Protein AF-A0A9P9PE47-F1 (afdb_monomer)

Solvent-accessible surface area (backbone atoms only — not comparable to full-atom values): 14514 Å² total; per-residue (Å²): 136,85,79,80,91,77,82,74,81,81,76,77,85,69,78,77,54,68,68,59,49,53,52,50,51,53,51,50,51,52,60,50,47,60,50,47,54,52,45,49,50,51,42,54,50,50,32,57,75,34,54,76,56,37,56,51,39,49,57,48,48,48,69,70,58,51,95,59,62,87,87,59,80,82,48,73,68,49,50,51,49,44,52,72,35,68,52,28,22,46,54,53,40,35,39,35,75,55,34,78,62,38,65,48,80,45,67,32,89,47,73,39,80,46,68,47,101,83,71,48,76,45,75,43,56,52,75,38,80,45,77,41,57,44,36,61,62,48,58,30,57,93,81,43,67,72,65,94,65,95,55,78,59,76,78,44,98,80,53,64,68,72,84,53,75,54,45,59,57,57,74,75,35,87,62,42,65,80,76,53,52,74,45,55,68,69,100,78,33,49,84,58,60,69,48,64,60,53,55,53,55,52,46,54,50,48,59,59,49,77,46,68,88,61,65,69,68,59,46,47,54,46,52,37,49,51,51,55,48,50,53,51,49,53,53,51,54,56,60,73,75,110

Structure (mmCIF, N/CA/C/O backbone):
data_AF-A0A9P9PE47-F1
#
_entry.id   AF-A0A9P9PE47-F1
#
loop_
_atom_site.group_PDB
_atom_site.id
_atom_site.type_symbol
_atom_site.label_atom_id
_atom_site.label_alt_id
_atom_site.label_comp_id
_atom_site.label_asym_id
_atom_site.label_entity_id
_atom_site.label_seq_id
_atom_site.pdbx_PDB_ins_code
_atom_site.Cartn_x
_atom_site.Cartn_y
_atom_site.Cartn_z
_atom_site.occupancy
_atom_site.B_iso_or_equiv
_atom_site.auth_seq_id
_atom_site.auth_comp_id
_atom_site.auth_asym_id
_atom_site.auth_atom_id
_atom_site.pdbx_PDB_model_num
ATOM 1 N N . MET A 1 1 ? -16.392 42.724 12.525 1.00 32.88 1 MET A N 1
ATOM 2 C CA . MET A 1 1 ? -15.418 42.817 13.632 1.00 32.88 1 MET A CA 1
ATOM 3 C C . MET A 1 1 ? -14.716 41.478 13.737 1.00 32.88 1 MET A C 1
ATOM 5 O O . MET A 1 1 ? -15.329 40.508 14.153 1.00 32.88 1 MET A O 1
ATOM 9 N N . ILE A 1 2 ? -13.488 41.417 13.229 1.00 26.47 2 ILE A N 1
ATOM 10 C CA . ILE A 1 2 ? -12.638 40.225 13.226 1.00 26.47 2 ILE A CA 1
ATOM 11 C C . ILE A 1 2 ? -12.090 40.086 14.649 1.00 26.47 2 ILE A C 1
ATOM 13 O O . ILE A 1 2 ? -11.418 40.993 15.138 1.00 26.47 2 ILE A O 1
ATOM 17 N N . ALA A 1 3 ? -12.451 39.005 15.338 1.00 30.05 3 ALA A N 1
ATOM 18 C CA . ALA A 1 3 ? -11.931 38.712 16.664 1.00 30.05 3 ALA A CA 1
ATOM 19 C C . ALA A 1 3 ? -10.459 38.287 16.547 1.00 30.05 3 ALA A C 1
ATOM 21 O O . ALA A 1 3 ? -10.112 37.400 15.771 1.00 30.05 3 ALA A O 1
ATOM 22 N N . SER A 1 4 ? -9.617 38.987 17.301 1.00 28.53 4 SER A N 1
ATOM 23 C CA . SER A 1 4 ? -8.165 38.841 17.403 1.00 28.53 4 SER A CA 1
ATOM 24 C C . SER A 1 4 ? -7.717 37.388 17.619 1.00 28.53 4 SER A C 1
ATOM 26 O O . SER A 1 4 ? -8.122 36.734 18.580 1.00 28.53 4 SER A O 1
ATOM 28 N N . ALA A 1 5 ? -6.842 36.907 16.737 1.00 40.78 5 ALA A N 1
ATOM 29 C CA . ALA A 1 5 ? -6.236 35.579 16.750 1.00 40.78 5 ALA A CA 1
ATOM 30 C C . ALA A 1 5 ? -4.954 35.531 17.609 1.00 40.78 5 ALA A C 1
ATOM 32 O O . ALA A 1 5 ? -3.898 35.161 17.110 1.00 40.78 5 ALA A O 1
ATOM 33 N N . ASN A 1 6 ? -5.027 35.904 18.894 1.00 37.34 6 ASN A N 1
ATOM 34 C CA . ASN A 1 6 ? -3.835 35.994 19.760 1.00 37.34 6 ASN A CA 1
ATOM 35 C C . ASN A 1 6 ? -3.792 35.035 20.964 1.00 37.34 6 ASN A C 1
ATOM 37 O O . ASN A 1 6 ? -2.904 35.169 21.797 1.00 37.34 6 ASN A O 1
ATOM 41 N N . ASN A 1 7 ? -4.665 34.025 21.041 1.00 40.53 7 ASN A N 1
ATOM 42 C CA . ASN A 1 7 ? -4.626 33.024 22.122 1.00 40.53 7 ASN A CA 1
ATOM 43 C C . ASN A 1 7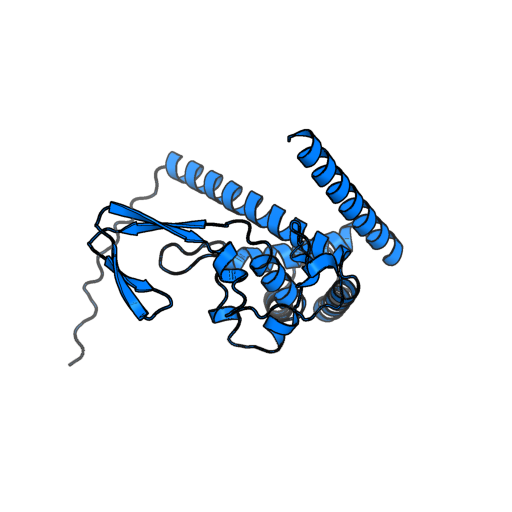 ? -4.336 31.601 21.612 1.00 40.53 7 ASN A C 1
ATOM 45 O O . ASN A 1 7 ? -5.028 30.652 21.975 1.00 40.53 7 ASN A O 1
ATOM 49 N N . ALA A 1 8 ? -3.306 31.435 20.778 1.00 42.41 8 ALA A N 1
ATOM 50 C CA . ALA A 1 8 ? -2.701 30.116 20.599 1.00 42.41 8 ALA A CA 1
ATOM 51 C C . ALA A 1 8 ? -1.882 29.780 21.866 1.00 42.41 8 ALA A C 1
ATOM 53 O O . ALA A 1 8 ? -1.056 30.602 22.275 1.00 42.41 8 ALA A O 1
ATOM 54 N N . PRO A 1 9 ? -2.092 28.622 22.520 1.00 40.34 9 PRO A N 1
ATOM 55 C CA . PRO A 1 9 ? -1.254 28.218 23.639 1.00 40.34 9 PRO A CA 1
ATOM 56 C C . PRO A 1 9 ? 0.197 28.096 23.164 1.00 40.34 9 PRO A C 1
ATOM 58 O O . PRO A 1 9 ? 0.488 27.377 22.210 1.00 40.34 9 PRO A O 1
ATOM 61 N N . GLN A 1 10 ? 1.100 28.817 23.831 1.00 46.09 10 GLN A N 1
ATOM 62 C CA . GLN A 1 10 ? 2.544 28.689 23.655 1.00 46.09 10 GLN A CA 1
ATOM 63 C C . GLN A 1 10 ? 2.931 27.252 24.024 1.00 46.09 10 GLN A C 1
ATOM 65 O O . GLN A 1 10 ? 2.983 26.901 25.204 1.00 46.09 10 GLN A O 1
ATOM 70 N N . ILE A 1 11 ? 3.138 26.397 23.020 1.00 55.75 11 ILE A N 1
ATOM 71 C CA . ILE A 1 11 ? 3.650 25.039 23.211 1.00 55.75 11 ILE A CA 1
ATOM 72 C C . ILE A 1 11 ? 5.056 25.202 23.784 1.00 55.75 11 ILE A C 1
ATOM 74 O O . ILE A 1 11 ? 5.978 25.596 23.074 1.00 55.75 11 ILE A O 1
ATOM 78 N N . GLY A 1 12 ? 5.204 24.969 25.089 1.00 48.75 12 GLY A N 1
ATOM 79 C CA . GLY A 1 12 ? 6.488 25.054 25.770 1.00 48.75 12 GLY A CA 1
ATOM 80 C C . GLY A 1 12 ? 7.502 24.156 25.070 1.00 48.75 12 GLY A C 1
ATOM 81 O O . GLY A 1 12 ? 7.370 22.934 25.079 1.00 48.75 12 GLY A O 1
ATOM 82 N N . SER A 1 13 ? 8.511 24.765 24.455 1.00 60.56 13 SER A N 1
ATOM 83 C CA . SER A 1 13 ? 9.599 24.100 23.744 1.00 60.56 13 SER A CA 1
ATOM 84 C C . SER A 1 13 ? 10.579 23.471 24.736 1.00 60.56 13 SER A C 1
ATOM 86 O O . SER A 1 13 ? 11.722 23.910 24.867 1.00 60.56 13 SER A O 1
ATOM 88 N N . ARG A 1 14 ? 10.128 22.465 25.492 1.00 76.69 14 ARG A N 1
ATOM 89 C CA . ARG A 1 14 ? 11.038 21.613 26.257 1.00 76.69 14 ARG A CA 1
ATOM 90 C C . ARG A 1 14 ? 11.688 20.635 25.270 1.00 76.69 14 ARG A C 1
ATOM 92 O O . ARG A 1 14 ? 10.954 19.864 24.653 1.00 76.69 14 ARG A O 1
ATOM 99 N N . PRO A 1 15 ? 13.021 20.647 25.099 1.00 78.62 15 PRO A N 1
ATOM 100 C CA . PRO A 1 15 ? 13.689 19.667 24.254 1.00 78.62 15 PRO A CA 1
ATOM 101 C C . PRO A 1 15 ? 13.431 18.250 24.780 1.00 78.62 15 PRO A C 1
ATOM 103 O O . PRO A 1 15 ? 13.352 18.031 25.995 1.00 78.62 15 PRO A O 1
ATOM 106 N N . LEU A 1 16 ? 13.269 17.299 23.858 1.00 82.44 16 LEU A N 1
ATOM 107 C CA . LEU A 1 16 ? 13.117 15.888 24.202 1.00 82.44 16 LEU A CA 1
ATOM 108 C C . LEU A 1 16 ? 14.373 15.407 24.950 1.00 82.44 16 LEU A C 1
ATOM 110 O O . LEU A 1 16 ? 15.482 15.777 24.556 1.00 82.44 16 LEU A O 1
ATOM 114 N N . PRO A 1 17 ? 14.231 14.596 26.014 1.00 89.94 17 PRO A N 1
ATOM 115 C CA . PRO A 1 17 ? 15.375 13.952 26.651 1.00 89.94 17 PRO A CA 1
ATOM 116 C C . PRO A 1 17 ? 16.163 13.118 25.637 1.00 89.94 17 PRO A C 1
ATOM 118 O O . PRO A 1 17 ? 15.561 12.470 24.783 1.00 89.94 17 PRO A O 1
ATOM 121 N N . GLU A 1 18 ? 17.491 13.081 25.759 1.00 84.12 18 GLU A N 1
ATOM 122 C CA . GLU A 1 18 ? 18.374 12.357 24.830 1.00 84.12 18 GLU A CA 1
ATOM 123 C C . GLU A 1 18 ? 17.971 10.883 24.653 1.00 84.12 18 GLU A C 1
ATOM 125 O O . GLU A 1 18 ? 17.864 10.404 23.526 1.00 84.12 18 GLU A O 1
ATOM 130 N N . GLY A 1 19 ? 17.635 10.191 25.748 1.00 84.31 19 GLY A N 1
ATOM 131 C CA . GLY A 1 19 ? 17.133 8.813 25.691 1.00 84.31 19 GLY A CA 1
ATOM 132 C C . GLY A 1 19 ? 15.866 8.675 24.841 1.00 84.31 19 GLY A C 1
ATOM 133 O O . GLY A 1 19 ? 15.798 7.813 23.971 1.00 84.31 19 GLY A O 1
ATOM 134 N N . SER A 1 20 ? 14.906 9.590 24.996 1.00 81.75 20 SER A N 1
ATOM 135 C CA . SER A 1 20 ? 13.686 9.599 24.181 1.00 81.75 20 SER A CA 1
ATOM 136 C C . SER A 1 20 ? 13.968 9.919 22.712 1.00 81.75 20 SER A C 1
ATOM 138 O O . SER A 1 20 ? 13.247 9.451 21.837 1.00 81.75 20 SER A O 1
ATOM 140 N N . VAL A 1 21 ? 14.998 10.713 22.405 1.00 83.50 21 VAL A N 1
ATOM 141 C CA . VAL A 1 21 ? 15.413 10.958 21.014 1.00 83.50 21 VAL A CA 1
ATOM 142 C C . VAL A 1 21 ? 15.933 9.666 20.383 1.00 83.50 21 VAL A C 1
ATOM 144 O O . VAL A 1 21 ? 15.483 9.305 19.297 1.00 83.50 21 VAL A O 1
ATOM 147 N N . LEU A 1 22 ? 16.816 8.940 21.074 1.00 81.19 22 LEU A N 1
ATOM 148 C CA . LEU A 1 22 ? 17.359 7.666 20.593 1.00 81.19 22 LEU A CA 1
ATOM 149 C C . LEU A 1 22 ? 16.263 6.609 20.399 1.00 81.19 22 LEU A C 1
ATOM 151 O O . LEU A 1 22 ? 16.227 5.947 19.362 1.00 81.19 22 LEU A O 1
ATOM 155 N N . GLU A 1 23 ? 15.333 6.500 21.349 1.00 80.38 23 GLU A N 1
ATOM 156 C CA . GLU A 1 23 ? 14.178 5.599 21.257 1.00 80.38 23 GLU A CA 1
ATOM 157 C C . GLU A 1 23 ? 13.301 5.920 20.042 1.00 80.38 23 GLU A C 1
ATOM 159 O O . GLU A 1 23 ? 12.946 5.021 19.278 1.00 80.38 23 GLU A O 1
ATOM 164 N N . ASN A 1 24 ? 12.990 7.201 19.815 1.00 78.31 24 ASN A N 1
ATOM 165 C CA . ASN A 1 24 ? 12.184 7.618 18.668 1.00 78.31 24 ASN A CA 1
ATOM 166 C C . ASN A 1 24 ? 12.894 7.367 17.332 1.00 78.31 24 ASN A C 1
ATOM 168 O O . ASN A 1 24 ? 12.240 6.963 16.368 1.00 78.31 24 ASN A O 1
ATOM 172 N N . ILE A 1 25 ? 14.214 7.572 17.257 1.00 80.81 25 ILE A N 1
ATOM 173 C CA . ILE A 1 25 ? 15.004 7.259 16.057 1.00 80.81 25 ILE A CA 1
ATOM 174 C C . ILE A 1 25 ? 14.949 5.758 15.773 1.00 80.81 25 ILE A C 1
ATOM 176 O O . ILE A 1 25 ? 14.605 5.358 14.662 1.00 80.81 25 ILE A O 1
ATOM 180 N N . PHE A 1 26 ? 15.237 4.928 16.776 1.00 80.25 26 PHE A N 1
ATOM 181 C CA . PHE A 1 26 ? 15.227 3.475 16.633 1.00 80.25 26 PHE A CA 1
ATOM 182 C C . PHE A 1 26 ? 13.848 2.951 16.216 1.00 80.25 26 PHE A C 1
ATOM 184 O O . PHE A 1 26 ? 13.734 2.186 15.258 1.00 80.25 26 PHE A O 1
ATOM 191 N N . PHE A 1 27 ? 12.787 3.421 16.877 1.00 79.75 27 PHE A N 1
ATOM 192 C CA . PHE A 1 27 ? 11.417 3.063 16.526 1.00 79.75 27 PHE A CA 1
ATOM 193 C C . PHE A 1 27 ? 11.064 3.481 15.094 1.00 79.75 27 PHE A C 1
ATOM 195 O O . PHE A 1 27 ? 10.488 2.690 14.350 1.00 79.75 27 PHE A O 1
ATOM 202 N N . SER A 1 28 ? 11.450 4.692 14.679 1.00 76.50 28 SER A N 1
ATOM 203 C CA . SER A 1 28 ? 11.190 5.190 13.323 1.00 76.50 28 SER A CA 1
ATOM 204 C C . SER A 1 28 ? 11.913 4.364 12.258 1.00 76.50 28 SER A C 1
ATOM 206 O O . SER A 1 28 ? 11.321 4.051 11.225 1.00 76.50 28 SER A O 1
ATOM 208 N N . LEU A 1 29 ? 13.166 3.974 12.518 1.00 77.31 29 LEU A N 1
ATOM 209 C CA . LEU A 1 29 ? 13.948 3.122 11.622 1.00 77.31 29 LEU A CA 1
ATOM 210 C C . LEU A 1 29 ? 13.313 1.741 11.471 1.00 77.31 29 LEU A C 1
ATOM 212 O O . LEU A 1 29 ? 13.103 1.299 10.347 1.00 77.31 29 LEU A O 1
ATOM 216 N N . MET A 1 30 ? 12.952 1.084 12.576 1.00 80.88 30 MET A N 1
ATOM 217 C CA . MET A 1 30 ? 12.300 -0.228 12.518 1.00 80.88 30 MET A CA 1
ATOM 218 C C . MET A 1 30 ? 10.937 -0.168 11.826 1.00 80.88 30 MET A C 1
ATOM 220 O O . MET A 1 30 ? 10.657 -0.985 10.949 1.00 80.88 30 MET A O 1
ATOM 224 N N . ALA A 1 31 ? 10.097 0.805 12.198 1.00 81.12 31 ALA A N 1
ATOM 225 C CA . ALA A 1 31 ? 8.762 0.964 11.628 1.00 81.12 31 ALA A CA 1
ATOM 226 C C . ALA A 1 31 ? 8.821 1.198 10.112 1.00 81.12 31 ALA A C 1
ATOM 228 O O . ALA A 1 31 ? 8.017 0.634 9.368 1.00 81.12 31 ALA A O 1
ATOM 229 N N . GLY A 1 32 ? 9.788 1.998 9.649 1.00 76.31 32 GLY A N 1
ATOM 230 C CA . GLY A 1 32 ? 10.036 2.216 8.227 1.00 76.31 32 GLY A CA 1
ATOM 231 C C . GLY A 1 32 ? 10.616 0.987 7.529 1.00 76.31 32 GLY A C 1
ATOM 232 O O . GLY A 1 32 ? 10.121 0.613 6.474 1.00 76.31 32 GLY A O 1
ATOM 233 N N . HIS A 1 33 ? 11.621 0.337 8.122 1.00 79.50 33 HIS A N 1
ATOM 234 C CA . HIS A 1 33 ? 12.347 -0.774 7.506 1.00 79.50 33 HIS A CA 1
ATOM 235 C C . HIS A 1 33 ? 11.438 -1.965 7.202 1.00 79.50 33 HIS A C 1
ATOM 237 O O . HIS A 1 33 ? 11.344 -2.388 6.054 1.00 79.50 33 HIS A O 1
ATOM 243 N N . GLU A 1 34 ? 10.732 -2.484 8.207 1.00 79.38 34 GLU A N 1
ATOM 244 C CA . GLU A 1 34 ? 9.941 -3.706 8.034 1.00 79.38 34 GLU A CA 1
ATOM 245 C C . GLU A 1 34 ? 8.772 -3.490 7.065 1.00 79.38 34 GLU A C 1
ATOM 247 O O . GLU A 1 34 ? 8.494 -4.318 6.197 1.00 79.38 34 GLU A O 1
ATOM 252 N N . THR A 1 35 ? 8.091 -2.346 7.168 1.00 83.94 35 THR A N 1
ATOM 253 C CA . THR A 1 35 ? 6.933 -2.063 6.310 1.00 83.94 35 THR A CA 1
ATOM 254 C C . THR A 1 35 ? 7.336 -1.767 4.870 1.00 83.94 35 THR A C 1
ATOM 256 O O . THR A 1 35 ? 6.651 -2.214 3.946 1.00 83.94 35 THR A O 1
ATOM 259 N N . LEU A 1 36 ? 8.447 -1.057 4.659 1.00 80.94 36 LEU A N 1
ATOM 260 C CA . LEU A 1 36 ? 8.961 -0.747 3.329 1.00 80.94 36 LEU A CA 1
ATOM 261 C C . LEU A 1 36 ? 9.513 -1.996 2.639 1.00 80.94 36 LEU A C 1
ATOM 263 O O . LEU A 1 36 ? 9.113 -2.267 1.509 1.00 80.94 36 LEU A O 1
ATOM 267 N N . SER A 1 37 ? 10.372 -2.767 3.313 1.00 81.50 37 SER A N 1
ATOM 268 C CA . SER A 1 37 ? 11.006 -3.961 2.740 1.00 81.50 37 SER A CA 1
ATOM 269 C C . SER A 1 37 ? 9.971 -4.994 2.298 1.00 81.50 37 SER A C 1
ATOM 271 O O . SER A 1 37 ? 10.038 -5.482 1.173 1.00 81.50 37 SER A O 1
ATOM 273 N N . ASN A 1 38 ? 8.945 -5.252 3.118 1.00 84.62 38 ASN A N 1
ATOM 274 C CA . ASN A 1 38 ? 7.853 -6.147 2.729 1.00 84.62 38 ASN A CA 1
ATOM 275 C C . ASN A 1 38 ? 7.020 -5.581 1.570 1.00 84.62 38 ASN A C 1
ATOM 277 O O . ASN A 1 38 ? 6.719 -6.300 0.620 1.00 84.62 38 ASN A O 1
ATOM 281 N N . SER A 1 39 ? 6.676 -4.286 1.600 1.00 86.06 39 SER A N 1
ATOM 282 C CA . SER A 1 39 ? 5.927 -3.654 0.498 1.00 86.06 39 SER A CA 1
ATOM 283 C C . SER A 1 39 ? 6.683 -3.752 -0.829 1.00 86.06 39 SER A C 1
ATOM 285 O O . SER A 1 39 ? 6.088 -4.006 -1.874 1.00 86.06 39 SER A O 1
ATOM 287 N N . LEU A 1 40 ? 8.002 -3.573 -0.786 1.00 82.69 40 LEU A N 1
ATOM 288 C CA . LEU A 1 40 ? 8.880 -3.703 -1.937 1.00 82.69 40 LEU A CA 1
ATOM 289 C C . LEU A 1 40 ? 8.969 -5.155 -2.419 1.00 82.69 40 LEU A C 1
ATOM 291 O O . LEU A 1 40 ? 8.852 -5.396 -3.618 1.00 82.69 40 LEU A O 1
ATOM 295 N N . ALA A 1 41 ? 9.101 -6.118 -1.505 1.00 84.06 41 ALA A N 1
ATOM 296 C CA . ALA A 1 41 ? 9.089 -7.537 -1.843 1.00 84.06 41 ALA A CA 1
ATOM 297 C C . ALA A 1 41 ? 7.792 -7.926 -2.570 1.00 84.06 41 ALA A C 1
ATOM 299 O O . ALA A 1 41 ? 7.849 -8.547 -3.630 1.00 84.06 41 ALA A O 1
ATOM 300 N N . PHE A 1 42 ? 6.627 -7.481 -2.081 1.00 88.06 42 PHE A N 1
ATOM 301 C CA . PHE A 1 42 ? 5.349 -7.694 -2.769 1.00 88.06 42 PHE A CA 1
ATOM 302 C C . PHE A 1 42 ? 5.274 -6.989 -4.128 1.00 88.06 42 PHE A C 1
ATOM 304 O O . PHE A 1 42 ? 4.697 -7.539 -5.064 1.00 88.06 42 PHE A O 1
ATOM 311 N N . ALA A 1 43 ? 5.864 -5.800 -4.273 1.00 87.50 43 ALA A N 1
ATOM 312 C CA . ALA A 1 43 ? 5.922 -5.113 -5.561 1.00 87.50 43 ALA A CA 1
ATOM 313 C C . ALA A 1 43 ? 6.756 -5.895 -6.586 1.00 87.50 43 ALA A C 1
ATOM 315 O O . ALA A 1 43 ? 6.287 -6.131 -7.697 1.00 87.50 43 ALA A O 1
ATOM 316 N N . VAL A 1 44 ? 7.958 -6.341 -6.206 1.00 84.31 44 VAL A N 1
ATOM 317 C CA . VAL A 1 44 ? 8.828 -7.164 -7.062 1.00 84.31 44 VAL A CA 1
ATOM 318 C C . VAL A 1 44 ? 8.141 -8.480 -7.414 1.00 84.31 44 VAL A C 1
ATOM 320 O O . VAL A 1 44 ? 8.106 -8.858 -8.581 1.00 84.31 44 VAL A O 1
ATOM 323 N N . MET A 1 45 ? 7.529 -9.134 -6.427 1.00 85.31 45 MET A N 1
ATOM 324 C CA . MET A 1 45 ? 6.751 -10.356 -6.608 1.00 85.31 45 MET A CA 1
ATOM 325 C C . MET A 1 45 ? 5.647 -10.185 -7.656 1.00 85.31 45 MET A C 1
ATOM 327 O O . MET A 1 45 ? 5.552 -10.967 -8.599 1.00 85.31 45 MET A O 1
ATOM 331 N N . LEU A 1 46 ? 4.812 -9.155 -7.505 1.00 87.19 46 LEU A N 1
ATOM 332 C CA . LEU A 1 46 ? 3.700 -8.907 -8.414 1.00 87.19 46 LEU A CA 1
ATOM 333 C C . LEU A 1 46 ? 4.190 -8.571 -9.822 1.00 87.19 46 LEU A C 1
ATOM 335 O O . LEU A 1 46 ? 3.643 -9.089 -10.788 1.00 87.19 46 LEU A O 1
ATOM 339 N N . LEU A 1 47 ? 5.250 -7.776 -9.967 1.00 86.44 47 LEU A N 1
ATOM 340 C CA . LEU A 1 47 ? 5.824 -7.489 -11.284 1.00 86.44 47 LEU A CA 1
ATOM 341 C C . LEU A 1 47 ? 6.451 -8.731 -11.933 1.00 86.44 47 LEU A C 1
ATOM 343 O O . LEU A 1 47 ? 6.300 -8.916 -13.136 1.00 86.44 47 LEU A O 1
ATOM 347 N N . ALA A 1 48 ? 7.077 -9.609 -11.146 1.00 82.88 48 ALA A N 1
ATOM 348 C CA . ALA A 1 48 ? 7.607 -10.885 -11.619 1.00 82.88 48 ALA A CA 1
ATOM 349 C C . ALA A 1 48 ? 6.499 -11.834 -12.109 1.00 82.88 48 ALA A C 1
ATOM 351 O O . ALA A 1 48 ? 6.713 -12.590 -13.055 1.00 82.88 48 ALA A O 1
ATOM 352 N N . ILE A 1 49 ? 5.316 -11.801 -11.490 1.00 84.50 49 ILE A N 1
ATOM 353 C CA . ILE A 1 49 ? 4.160 -12.611 -11.908 1.00 84.50 49 ILE A CA 1
ATOM 354 C C . ILE A 1 49 ? 3.417 -11.972 -13.097 1.00 84.50 49 ILE A C 1
ATOM 356 O O . ILE A 1 49 ? 2.839 -12.690 -13.912 1.00 84.50 49 ILE A O 1
ATOM 360 N N . HIS A 1 50 ? 3.471 -10.643 -13.220 1.00 85.44 50 HIS A N 1
ATOM 361 C CA . HIS A 1 50 ? 2.778 -9.843 -14.233 1.00 85.44 50 HIS A CA 1
ATOM 362 C C . HIS A 1 50 ? 3.769 -9.108 -15.160 1.00 85.44 50 HIS A C 1
ATOM 364 O O . HIS A 1 50 ? 3.909 -7.877 -15.072 1.00 85.44 50 HIS A O 1
ATOM 370 N N . PRO A 1 51 ? 4.461 -9.819 -16.074 1.00 85.56 51 PRO A N 1
ATOM 371 C CA . PRO A 1 51 ? 5.493 -9.234 -16.937 1.00 85.56 51 PRO A CA 1
ATOM 372 C C . PRO A 1 51 ? 4.970 -8.090 -17.825 1.00 85.56 51 PRO A C 1
ATOM 374 O O . PRO A 1 51 ? 5.704 -7.162 -18.165 1.00 85.56 51 PRO A O 1
ATOM 377 N N . GLU A 1 52 ? 3.681 -8.082 -18.162 1.00 90.25 52 GLU A N 1
ATOM 378 C CA . GLU A 1 52 ? 3.022 -6.991 -18.880 1.00 90.25 52 GLU A CA 1
ATOM 379 C C . GLU A 1 52 ? 2.964 -5.684 -18.073 1.00 90.25 52 GLU A C 1
ATOM 381 O O . GLU A 1 52 ? 3.010 -4.593 -18.651 1.00 90.25 52 GLU A O 1
ATOM 386 N N . HIS A 1 53 ? 2.877 -5.772 -16.742 1.00 90.25 53 HIS A N 1
ATOM 387 C CA . HIS A 1 53 ? 2.974 -4.618 -15.850 1.00 90.25 53 HIS A CA 1
ATOM 388 C C . HIS A 1 53 ? 4.430 -4.184 -15.687 1.00 90.25 53 HIS A C 1
ATOM 390 O O . HIS A 1 53 ? 4.702 -2.985 -15.748 1.00 90.25 53 HIS A O 1
ATOM 396 N N . GLN A 1 54 ? 5.357 -5.136 -15.565 1.00 85.81 54 GLN A N 1
ATOM 397 C CA . GLN A 1 54 ? 6.794 -4.863 -15.501 1.00 85.81 54 GLN A CA 1
ATOM 398 C C . GLN A 1 54 ? 7.281 -4.086 -16.733 1.00 85.81 54 GLN A C 1
ATOM 400 O O . GLN A 1 54 ? 7.877 -3.019 -16.596 1.00 85.81 54 GLN A O 1
ATOM 405 N N . ALA A 1 55 ? 6.928 -4.537 -17.940 1.00 85.69 55 ALA A N 1
ATOM 406 C CA . ALA A 1 55 ? 7.309 -3.865 -19.181 1.00 85.69 55 ALA A CA 1
ATOM 407 C C . ALA A 1 55 ? 6.776 -2.422 -19.277 1.00 85.69 55 ALA A C 1
ATOM 409 O O . ALA A 1 55 ? 7.422 -1.550 -19.858 1.00 85.69 55 ALA A O 1
ATOM 410 N N . LYS A 1 56 ? 5.593 -2.143 -18.712 1.00 90.81 56 LYS A N 1
ATOM 411 C CA . LYS A 1 56 ? 5.034 -0.781 -18.656 1.00 90.81 56 LYS A CA 1
ATOM 412 C C . LYS A 1 56 ? 5.773 0.104 -17.652 1.00 90.81 56 LYS A C 1
ATOM 414 O O . LYS A 1 56 ? 5.979 1.277 -17.951 1.00 90.81 56 LYS A O 1
ATOM 419 N N . VAL A 1 57 ? 6.179 -0.447 -16.505 1.00 87.56 57 VAL A N 1
ATOM 420 C CA . VAL A 1 57 ? 7.010 0.267 -15.522 1.00 87.56 57 VAL A CA 1
ATOM 421 C C . VAL A 1 57 ? 8.357 0.643 -16.137 1.00 87.56 57 VAL A C 1
ATOM 423 O O . VAL A 1 57 ? 8.746 1.799 -16.028 1.00 87.56 57 VAL A O 1
ATOM 426 N N . HIS A 1 58 ? 9.023 -0.269 -16.855 1.00 80.31 58 HIS A N 1
ATOM 427 C CA . HIS A 1 58 ? 10.301 0.047 -17.514 1.00 80.31 58 HIS A CA 1
ATOM 428 C C . HIS A 1 58 ? 10.151 1.173 -18.531 1.0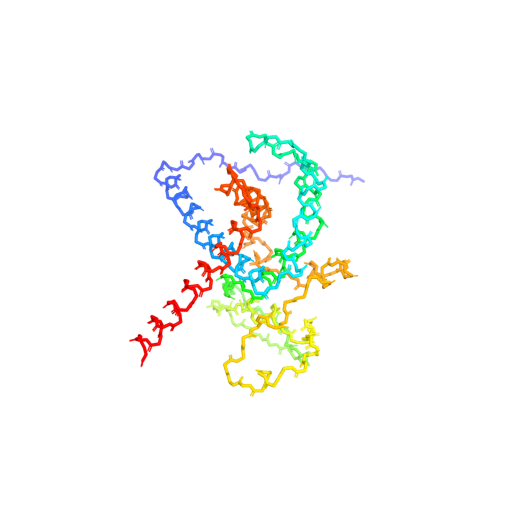0 80.31 58 HIS A C 1
ATOM 430 O O . HIS A 1 58 ? 10.836 2.179 -18.428 1.00 80.31 58 HIS A O 1
ATOM 436 N N . LYS A 1 59 ? 9.161 1.079 -19.430 1.00 87.25 59 LYS A N 1
ATOM 437 C CA . LYS A 1 59 ? 8.899 2.143 -20.412 1.00 87.25 59 LYS A CA 1
ATOM 438 C C . LYS A 1 59 ? 8.647 3.504 -19.764 1.00 87.25 59 LYS A C 1
ATOM 440 O O . LYS A 1 59 ? 8.968 4.537 -20.348 1.00 87.25 59 LYS A O 1
ATOM 445 N N . GLU A 1 60 ? 8.017 3.531 -18.591 1.00 86.38 60 GLU A N 1
ATOM 446 C CA . GLU A 1 60 ? 7.831 4.773 -17.848 1.00 86.38 60 GLU A CA 1
ATOM 447 C C . GLU A 1 60 ? 9.139 5.290 -17.243 1.00 86.38 60 GLU A C 1
ATOM 449 O O . GLU A 1 60 ? 9.399 6.490 -17.345 1.00 86.38 60 GLU A O 1
ATOM 454 N N . LEU A 1 61 ? 9.951 4.409 -16.655 1.00 81.06 61 LEU A N 1
ATOM 455 C CA . LEU A 1 61 ? 11.269 4.754 -16.124 1.00 81.06 61 LEU A CA 1
ATOM 456 C C . LEU A 1 61 ? 12.179 5.289 -17.233 1.00 81.06 61 LEU A C 1
ATOM 458 O O . LEU A 1 61 ? 12.703 6.387 -17.074 1.00 81.06 61 LEU A O 1
ATOM 462 N N . ASP A 1 62 ? 12.262 4.617 -18.383 1.00 81.62 62 ASP A N 1
ATOM 463 C CA . ASP A 1 62 ? 13.046 5.063 -19.545 1.00 81.62 62 ASP A CA 1
ATOM 464 C C . ASP A 1 62 ? 12.610 6.457 -20.005 1.00 81.62 62 ASP A C 1
ATOM 466 O O . ASP A 1 62 ? 13.426 7.330 -20.289 1.00 81.62 62 ASP A O 1
ATOM 470 N N . ARG A 1 63 ? 11.296 6.711 -20.030 1.00 84.81 63 ARG A N 1
ATOM 471 C CA . ARG A 1 63 ? 10.744 8.009 -20.433 1.00 84.81 63 ARG A CA 1
ATOM 472 C C . ARG A 1 63 ? 11.063 9.124 -19.436 1.00 84.81 63 ARG A C 1
ATOM 474 O O . ARG A 1 63 ? 11.290 10.255 -19.857 1.00 84.81 63 ARG A O 1
ATOM 481 N N . VAL A 1 64 ? 10.983 8.855 -18.132 1.00 79.94 64 VAL A N 1
ATOM 482 C CA . VAL A 1 64 ? 11.170 9.879 -17.085 1.00 79.94 64 VAL A CA 1
ATOM 483 C C . VAL A 1 64 ? 12.653 10.113 -16.792 1.00 79.94 64 VAL A C 1
ATOM 485 O O . VAL A 1 64 ? 13.072 11.245 -16.548 1.00 79.94 64 VAL A O 1
ATOM 488 N N . LEU A 1 65 ? 13.455 9.054 -16.814 1.00 74.88 65 LEU A N 1
ATOM 489 C CA . LEU A 1 65 ? 14.858 9.082 -16.419 1.00 74.88 65 LEU A CA 1
ATOM 490 C C . LEU A 1 65 ? 15.787 9.276 -17.623 1.00 74.88 65 LEU A C 1
ATOM 492 O O . LEU A 1 65 ? 16.799 9.964 -17.480 1.00 74.88 65 LEU A O 1
ATOM 496 N N . GLY A 1 66 ? 15.395 8.807 -18.811 1.00 75.12 66 GLY A N 1
ATOM 497 C CA . GLY A 1 66 ? 16.196 8.889 -20.033 1.00 75.12 66 GLY A CA 1
ATOM 498 C C . GLY A 1 66 ? 17.529 8.152 -19.905 1.00 75.12 66 GLY A C 1
ATOM 499 O O . GLY A 1 66 ? 17.705 7.310 -19.030 1.00 75.12 66 GLY A O 1
ATOM 500 N N . ASP A 1 67 ? 18.511 8.542 -20.717 1.00 73.06 67 ASP A N 1
ATOM 501 C CA . ASP A 1 67 ? 19.854 7.933 -20.736 1.00 73.06 67 ASP A CA 1
ATOM 502 C C . ASP A 1 67 ? 20.772 8.433 -19.600 1.00 73.06 67 ASP A C 1
ATOM 504 O O . ASP A 1 67 ? 22.001 8.461 -19.727 1.00 73.06 67 ASP A O 1
ATOM 508 N N . ARG A 1 68 ? 20.199 8.930 -18.496 1.00 67.00 68 ARG A N 1
ATOM 509 C CA . ARG A 1 68 ? 20.987 9.526 -17.414 1.00 67.00 68 ARG A CA 1
ATOM 510 C C . ARG A 1 68 ? 21.743 8.463 -16.623 1.00 67.00 68 ARG A C 1
ATOM 512 O O . ARG A 1 68 ? 21.211 7.381 -16.371 1.00 67.00 68 ARG A O 1
ATOM 519 N N . PRO A 1 69 ? 22.972 8.783 -16.178 1.00 63.47 69 PRO A N 1
ATOM 520 C CA . PRO A 1 69 ? 23.764 7.853 -15.400 1.00 63.47 69 PRO A CA 1
ATOM 521 C C . PRO A 1 69 ? 23.075 7.534 -14.074 1.00 63.47 69 PRO A C 1
ATOM 523 O O . PRO A 1 69 ? 22.469 8.397 -13.434 1.00 63.47 69 PRO A O 1
ATOM 526 N N . SER A 1 70 ? 23.256 6.288 -13.652 1.00 56.91 70 SER A N 1
ATOM 527 C CA . SER A 1 70 ? 22.686 5.674 -12.451 1.00 56.91 70 SER A CA 1
ATOM 528 C C . SER A 1 70 ? 22.887 6.438 -11.150 1.00 56.91 70 SER A C 1
ATOM 530 O O . SER A 1 70 ? 22.115 6.306 -10.208 1.00 56.91 70 SER A O 1
ATOM 532 N N . ASN A 1 71 ? 23.947 7.234 -11.088 1.00 56.19 71 ASN A N 1
ATOM 533 C CA . ASN A 1 71 ? 24.339 8.014 -9.922 1.00 56.19 71 ASN A CA 1
ATOM 534 C C . ASN A 1 71 ? 23.707 9.416 -9.880 1.00 56.19 71 ASN A C 1
ATOM 536 O O . ASN A 1 71 ? 24.054 10.215 -9.008 1.00 56.19 71 ASN A O 1
ATOM 540 N N . SER A 1 72 ? 22.824 9.740 -10.828 1.00 60.50 72 SER A N 1
ATOM 541 C CA . SER A 1 72 ? 22.105 11.008 -10.833 1.00 60.50 72 SER A CA 1
ATOM 542 C C . SER A 1 72 ? 20.880 10.941 -9.920 1.00 60.50 72 SER A C 1
ATOM 544 O O . SER A 1 72 ? 20.099 9.993 -9.949 1.00 60.50 72 SER A O 1
ATOM 546 N N . TRP A 1 73 ? 20.726 11.956 -9.070 1.00 56.41 73 TRP A N 1
ATOM 547 C CA . TRP A 1 73 ? 19.583 12.059 -8.167 1.00 56.41 73 TRP A CA 1
ATOM 548 C C . TRP A 1 73 ? 18.311 12.380 -8.954 1.00 56.41 73 TRP A C 1
ATOM 550 O O . TRP A 1 73 ? 18.310 13.294 -9.781 1.00 56.41 73 TRP A O 1
ATOM 560 N N . ILE A 1 74 ? 17.226 11.665 -8.647 1.00 64.88 74 ILE A N 1
ATOM 561 C CA . ILE A 1 74 ? 15.891 11.940 -9.189 1.00 64.88 74 ILE A CA 1
ATOM 562 C C . ILE A 1 74 ? 15.444 13.326 -8.705 1.00 64.88 74 ILE A C 1
ATOM 564 O O . ILE A 1 74 ? 15.458 13.609 -7.503 1.00 64.88 74 ILE A O 1
ATOM 568 N N . SER A 1 75 ? 15.047 14.196 -9.632 1.00 66.19 75 SER A N 1
ATOM 569 C CA . SER A 1 75 ? 14.515 15.516 -9.292 1.00 66.19 75 SER A CA 1
ATOM 570 C C . SER A 1 75 ? 13.099 15.422 -8.712 1.00 66.19 75 SER A C 1
ATOM 572 O O . SER A 1 75 ? 12.372 14.450 -8.920 1.00 66.19 75 SER A O 1
ATOM 574 N N . GLU A 1 76 ? 12.663 16.455 -7.987 1.00 67.56 76 GLU A N 1
ATOM 575 C CA . GLU A 1 76 ? 11.318 16.489 -7.396 1.00 67.56 76 GLU A CA 1
ATOM 576 C C . GLU A 1 76 ? 10.214 16.336 -8.461 1.00 67.56 76 GLU A C 1
ATOM 578 O O . GLU A 1 76 ? 9.230 15.625 -8.251 1.00 67.56 76 GLU A O 1
ATOM 583 N N . SER A 1 77 ? 10.396 16.929 -9.646 1.00 70.38 77 SER A N 1
ATOM 584 C CA . SER A 1 77 ? 9.446 16.807 -10.757 1.00 70.38 77 SER A CA 1
ATOM 585 C C . SER A 1 77 ? 9.370 15.386 -11.318 1.00 70.38 77 SER A C 1
ATOM 587 O O . SER A 1 77 ? 8.278 14.912 -11.629 1.00 70.38 77 SER A O 1
ATOM 589 N N . GLU A 1 78 ? 10.496 14.680 -11.409 1.00 73.69 78 GLU A N 1
ATOM 590 C CA . GLU A 1 78 ? 10.541 13.279 -11.841 1.00 73.69 78 GLU A CA 1
ATOM 591 C C . GLU A 1 78 ? 9.879 12.362 -10.824 1.00 73.69 78 GLU A C 1
ATOM 593 O O . GLU A 1 78 ? 9.079 11.505 -11.198 1.00 73.69 78 GLU A O 1
ATOM 598 N N . TYR A 1 79 ? 10.134 12.594 -9.536 1.00 72.75 79 TYR A N 1
ATOM 599 C CA . TYR A 1 79 ? 9.437 11.896 -8.465 1.00 72.75 79 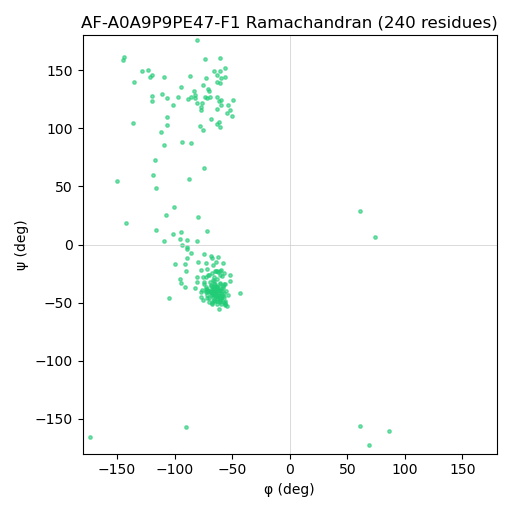TYR A CA 1
ATOM 600 C C . TYR A 1 79 ? 7.917 12.077 -8.579 1.00 72.75 79 TYR A C 1
ATOM 602 O O . TYR A 1 79 ? 7.161 11.102 -8.547 1.00 72.75 79 TYR A O 1
ATOM 610 N N . HIS A 1 80 ? 7.454 13.316 -8.766 1.00 74.19 80 HIS A N 1
ATOM 611 C CA . HIS A 1 80 ? 6.037 13.590 -8.984 1.00 74.19 80 HIS A CA 1
ATOM 612 C C . HIS A 1 80 ? 5.498 12.900 -10.241 1.00 74.19 80 HIS A C 1
ATOM 614 O O . HIS A 1 80 ? 4.387 12.364 -10.200 1.00 74.19 80 HIS A O 1
ATOM 620 N N . GLY A 1 81 ? 6.278 12.858 -11.322 1.00 78.75 81 GLY A N 1
ATOM 621 C CA . GLY A 1 81 ? 5.943 12.144 -12.553 1.00 78.75 81 GLY A CA 1
ATOM 622 C C . GLY A 1 81 ? 5.743 10.644 -12.325 1.00 78.75 81 GLY A C 1
ATOM 623 O O . GLY A 1 81 ? 4.689 10.115 -12.662 1.00 78.75 81 GLY A O 1
ATOM 624 N N . LEU A 1 82 ? 6.695 9.973 -11.675 1.00 79.38 82 LEU A N 1
ATOM 625 C CA . LEU A 1 82 ? 6.624 8.535 -11.376 1.00 79.38 82 LEU A CA 1
ATOM 626 C C . LEU A 1 82 ? 5.480 8.193 -10.410 1.00 79.38 82 LEU A C 1
ATOM 628 O O . LEU A 1 82 ? 4.734 7.237 -10.616 1.00 79.38 82 LEU A O 1
ATOM 632 N N . ASN A 1 83 ? 5.298 8.998 -9.363 1.00 78.38 83 ASN A N 1
ATOM 633 C CA . ASN A 1 83 ? 4.274 8.773 -8.341 1.00 78.38 83 ASN A CA 1
ATOM 634 C C . ASN A 1 83 ? 2.843 9.059 -8.839 1.00 78.38 83 ASN A C 1
ATOM 636 O O . ASN A 1 83 ? 1.878 8.485 -8.326 1.00 78.38 83 ASN A O 1
ATOM 640 N N . SER A 1 84 ? 2.682 9.956 -9.814 1.00 81.25 84 SER A N 1
ATOM 641 C CA . SER A 1 84 ? 1.394 10.194 -10.484 1.00 81.25 84 SER A CA 1
ATOM 642 C C . SER A 1 84 ? 1.170 9.293 -11.706 1.00 81.25 84 SER A C 1
ATOM 644 O O . SER A 1 84 ? 0.043 9.214 -12.191 1.00 81.25 84 SER A O 1
ATOM 646 N N . GLY A 1 85 ? 2.216 8.604 -12.164 1.00 87.06 85 GLY A N 1
ATOM 647 C CA . GLY A 1 85 ? 2.218 7.714 -13.315 1.00 87.06 85 GLY A CA 1
ATOM 648 C C . GLY A 1 85 ? 1.877 6.252 -13.009 1.00 87.06 85 GLY A C 1
ATOM 649 O O . GLY A 1 85 ? 1.210 5.915 -12.024 1.00 87.06 85 GLY A O 1
ATOM 650 N N . TYR A 1 86 ? 2.330 5.367 -13.896 1.00 90.31 86 TYR A N 1
ATOM 651 C CA . TYR A 1 86 ? 2.038 3.936 -13.871 1.00 90.31 86 TYR A CA 1
ATOM 652 C C . TYR A 1 86 ? 2.689 3.220 -12.685 1.00 90.31 86 TYR A C 1
ATOM 654 O O . TYR A 1 86 ? 2.044 2.394 -12.039 1.00 90.31 86 TYR A O 1
ATOM 662 N N . LEU A 1 87 ? 3.931 3.565 -12.347 1.00 86.88 87 LEU A N 1
ATOM 663 C CA . LEU A 1 87 ? 4.628 3.064 -11.171 1.00 86.88 87 LEU A CA 1
ATOM 664 C C . LEU A 1 87 ? 3.856 3.437 -9.904 1.00 86.88 87 LEU A C 1
ATOM 666 O O . LEU A 1 87 ? 3.571 2.573 -9.080 1.00 86.88 87 LEU A O 1
ATOM 670 N N . GLY A 1 88 ? 3.405 4.686 -9.782 1.00 86.44 88 GLY A N 1
ATOM 671 C CA . GLY A 1 88 ? 2.520 5.103 -8.696 1.00 86.44 88 GLY A CA 1
ATOM 672 C C . GLY A 1 88 ? 1.240 4.263 -8.598 1.00 86.44 88 GLY A C 1
ATOM 673 O O . GLY A 1 88 ? 0.824 3.905 -7.494 1.00 86.44 88 GLY A O 1
ATOM 674 N N . ALA A 1 89 ? 0.629 3.903 -9.730 1.00 90.88 89 ALA A N 1
ATOM 675 C CA . ALA A 1 89 ? -0.532 3.010 -9.770 1.00 90.88 89 ALA A CA 1
ATOM 676 C C . ALA A 1 89 ? -0.197 1.574 -9.326 1.00 90.88 89 ALA A C 1
ATOM 678 O O . ALA A 1 89 ? -0.954 0.992 -8.549 1.00 90.88 89 ALA A O 1
ATOM 679 N N . VAL A 1 90 ? 0.946 1.024 -9.753 1.00 91.00 90 VAL A N 1
ATOM 680 C CA . VAL A 1 90 ? 1.465 -0.276 -9.287 1.00 91.00 90 VAL A CA 1
ATOM 681 C C . VAL A 1 90 ? 1.608 -0.278 -7.770 1.00 91.00 90 VAL A C 1
ATOM 683 O O . VAL A 1 90 ? 1.047 -1.143 -7.105 1.00 91.00 90 VAL A O 1
ATOM 686 N N . LEU A 1 91 ? 2.284 0.721 -7.201 1.00 88.00 91 LEU A N 1
ATOM 687 C CA . LEU A 1 91 ? 2.543 0.773 -5.761 1.00 88.00 91 LEU A CA 1
ATOM 688 C C . LEU A 1 91 ? 1.270 0.911 -4.932 1.00 88.00 91 LEU A C 1
ATOM 690 O O . LEU A 1 91 ? 1.150 0.302 -3.870 1.00 88.00 91 LEU A O 1
ATOM 694 N N . LYS A 1 92 ? 0.293 1.682 -5.414 1.00 89.25 92 LYS A N 1
ATOM 695 C CA . LYS A 1 92 ? -1.012 1.774 -4.751 1.00 89.25 92 LYS A CA 1
ATOM 696 C C . LYS A 1 92 ? -1.751 0.439 -4.769 1.00 89.25 92 LYS A C 1
ATOM 698 O O . LYS A 1 92 ? -2.361 0.092 -3.761 1.00 89.25 92 LYS A O 1
ATOM 703 N N . GLU A 1 93 ? -1.671 -0.311 -5.867 1.00 92.12 93 GLU A N 1
ATOM 704 C CA . GLU A 1 93 ? -2.308 -1.625 -5.956 1.00 92.12 93 GLU A CA 1
ATOM 705 C C . GLU A 1 93 ? -1.610 -2.661 -5.068 1.00 92.12 93 GLU A C 1
ATOM 707 O O . GLU A 1 93 ? -2.288 -3.397 -4.352 1.00 92.12 93 GLU A O 1
ATOM 712 N N . VAL A 1 94 ? -0.274 -2.640 -5.007 1.00 91.06 94 VAL A N 1
ATOM 713 C CA . VAL A 1 94 ? 0.514 -3.455 -4.066 1.00 91.06 94 VAL A CA 1
ATOM 714 C C . VAL A 1 94 ? 0.072 -3.183 -2.627 1.00 91.06 94 VAL A C 1
ATOM 716 O O . VAL A 1 94 ? -0.285 -4.114 -1.911 1.00 91.06 94 VAL A O 1
ATOM 719 N N . LEU A 1 95 ? 0.017 -1.912 -2.214 1.00 89.25 95 LEU A N 1
ATOM 720 C CA . LEU A 1 95 ? -0.392 -1.527 -0.858 1.00 89.25 95 LEU A CA 1
ATOM 721 C C . LEU A 1 95 ? -1.860 -1.856 -0.552 1.00 89.25 95 LEU A C 1
ATOM 723 O O . LEU A 1 95 ? -2.208 -2.057 0.610 1.00 89.25 95 LEU A O 1
ATOM 727 N N . ARG A 1 96 ? -2.733 -1.897 -1.565 1.00 91.75 96 ARG A N 1
ATOM 728 C CA . ARG A 1 96 ? -4.132 -2.314 -1.404 1.00 91.75 96 ARG A CA 1
ATOM 729 C C . ARG A 1 96 ? -4.234 -3.821 -1.170 1.00 91.75 96 ARG A C 1
ATOM 731 O O . ARG A 1 96 ? -4.976 -4.252 -0.291 1.00 91.75 96 ARG A O 1
ATOM 738 N N . MET A 1 97 ? -3.520 -4.615 -1.965 1.00 89.00 97 MET A N 1
ATOM 739 C CA . MET A 1 97 ? -3.601 -6.077 -1.924 1.00 89.00 97 MET A CA 1
ATOM 740 C C . MET A 1 97 ? -2.829 -6.663 -0.742 1.00 89.00 97 MET A C 1
ATOM 742 O O . MET A 1 97 ? -3.365 -7.494 -0.011 1.00 89.00 97 MET A O 1
ATOM 746 N N . TYR A 1 98 ? -1.609 -6.174 -0.526 1.00 88.44 98 TYR A N 1
ATOM 747 C CA . TYR A 1 98 ? -0.655 -6.652 0.471 1.00 88.44 98 TYR A CA 1
ATOM 748 C C . TYR A 1 98 ? -0.313 -5.552 1.470 1.00 88.44 98 TYR A C 1
ATOM 750 O O . TYR A 1 98 ? 0.832 -5.125 1.618 1.00 88.44 98 TYR A O 1
ATOM 758 N N . ASN A 1 99 ? -1.337 -5.066 2.167 1.00 89.38 99 ASN A N 1
ATOM 759 C CA . ASN A 1 99 ? -1.125 -4.097 3.226 1.00 89.38 99 ASN A CA 1
ATOM 760 C C . ASN A 1 99 ? -0.398 -4.753 4.414 1.00 89.38 99 ASN A C 1
ATOM 762 O O . ASN A 1 99 ? -0.999 -5.536 5.152 1.00 89.38 99 ASN A O 1
ATOM 766 N N . VAL A 1 100 ? 0.877 -4.403 4.610 1.00 88.94 100 VAL A N 1
ATOM 767 C CA . VAL A 1 100 ? 1.737 -4.967 5.668 1.00 88.94 100 VAL A CA 1
ATOM 768 C C . VAL A 1 100 ? 1.153 -4.712 7.061 1.00 88.94 100 VAL A C 1
ATOM 770 O O . VAL A 1 100 ? 1.183 -5.584 7.926 1.00 88.94 100 VAL A O 1
ATOM 773 N N . VAL A 1 101 ? 0.553 -3.537 7.281 1.00 89.25 101 VAL A N 1
ATOM 774 C CA . VAL A 1 101 ? -0.101 -3.200 8.553 1.00 89.25 101 VAL A CA 1
ATOM 775 C C . VAL A 1 101 ? -1.589 -3.535 8.471 1.00 89.25 101 VAL A C 1
ATOM 777 O O . VAL A 1 101 ? -2.414 -2.693 8.116 1.00 89.25 101 VAL A O 1
ATOM 780 N N . GLN A 1 102 ? -1.943 -4.777 8.805 1.00 90.50 102 GLN A N 1
ATOM 781 C CA . GLN A 1 102 ? -3.310 -5.292 8.643 1.00 90.50 102 GLN A CA 1
ATOM 782 C C . GLN A 1 102 ? -4.346 -4.594 9.535 1.00 90.50 102 GLN A C 1
ATOM 784 O O . GLN A 1 102 ? -5.454 -4.307 9.081 1.00 90.50 102 GLN A O 1
ATOM 789 N N . PHE A 1 103 ? -3.984 -4.270 10.780 1.00 91.62 103 PHE A N 1
ATOM 790 C CA . PHE A 1 103 ? -4.881 -3.648 11.754 1.00 91.62 103 PHE A CA 1
ATOM 791 C C . PHE A 1 103 ? -4.350 -2.304 12.241 1.00 91.62 103 PHE A C 1
ATOM 793 O O . PHE A 1 103 ? -3.160 -2.135 12.496 1.00 91.62 103 PHE A O 1
ATOM 800 N N . THR A 1 104 ? -5.266 -1.366 12.472 1.00 91.12 104 THR A N 1
ATOM 801 C CA . THR A 1 104 ? -4.998 -0.184 13.299 1.00 91.12 104 THR A CA 1
ATOM 802 C C . THR A 1 104 ? -5.941 -0.170 14.487 1.00 91.12 104 THR A C 1
ATOM 804 O O . THR A 1 104 ? -7.089 -0.589 14.386 1.00 91.12 104 THR A O 1
ATOM 807 N N . PHE A 1 105 ? -5.468 0.314 15.630 1.00 92.50 105 PHE A N 1
ATOM 808 C CA . PHE A 1 105 ? -6.242 0.273 16.864 1.00 92.50 105 PHE A CA 1
ATOM 809 C C . PHE A 1 105 ? -6.713 1.672 17.255 1.00 92.50 105 PHE A C 1
ATOM 811 O O . PHE A 1 105 ? -6.026 2.678 17.045 1.00 92.50 105 PHE A O 1
ATOM 818 N N . ARG A 1 106 ? -7.919 1.742 17.813 1.00 92.94 106 ARG A N 1
ATOM 819 C CA . ARG A 1 106 ? -8.462 2.921 18.493 1.00 92.94 106 ARG A CA 1
ATOM 820 C C . ARG A 1 106 ? -8.965 2.501 19.864 1.00 92.94 106 ARG A C 1
ATOM 822 O O . ARG A 1 106 ? -9.418 1.375 20.026 1.00 92.94 106 ARG A O 1
ATOM 829 N N . ILE A 1 107 ? -8.910 3.408 20.830 1.00 95.62 107 ILE A N 1
ATOM 830 C CA . ILE A 1 107 ? -9.515 3.211 22.149 1.00 95.62 107 ILE A CA 1
ATOM 831 C C . ILE A 1 107 ? -10.549 4.314 22.335 1.00 95.62 107 ILE A C 1
ATOM 833 O O . ILE A 1 107 ? -10.249 5.491 22.128 1.00 95.62 107 ILE A O 1
ATOM 837 N N . THR A 1 108 ? -11.780 3.942 22.675 1.00 96.31 108 THR A N 1
ATOM 838 C CA . THR A 1 108 ? -12.842 4.915 22.947 1.00 96.31 108 THR A CA 1
ATOM 839 C C . THR A 1 108 ? -12.557 5.661 24.250 1.00 96.31 108 THR A C 1
ATOM 841 O O . THR A 1 108 ? -12.362 5.057 25.301 1.00 96.31 108 THR A O 1
ATOM 844 N N . VAL A 1 109 ? -12.558 6.993 24.206 1.00 96.69 109 VAL A N 1
ATOM 845 C CA . VAL A 1 109 ? -1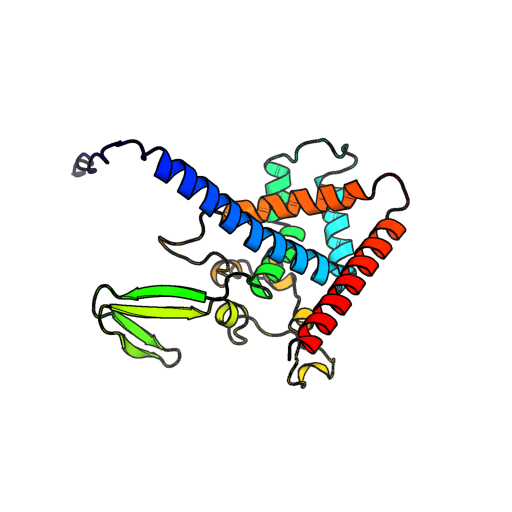2.391 7.842 25.406 1.00 96.69 109 VAL A CA 1
ATOM 846 C C . VAL A 1 109 ? -13.728 8.215 26.059 1.00 96.69 109 VAL A C 1
ATOM 848 O O . VAL A 1 109 ? -13.774 8.608 27.219 1.00 96.69 109 VAL A O 1
ATOM 851 N N . ALA A 1 110 ? -14.827 8.054 25.322 1.00 97.19 110 ALA A N 1
ATOM 852 C CA . ALA A 1 110 ? -16.206 8.294 25.739 1.00 97.19 110 ALA A CA 1
ATOM 853 C C . ALA A 1 110 ? -17.123 7.242 25.077 1.00 97.19 110 ALA A C 1
ATOM 855 O O . ALA A 1 110 ? -16.719 6.664 24.056 1.00 97.19 110 ALA A O 1
ATOM 856 N N . PRO A 1 111 ? -18.355 7.009 25.577 1.00 97.69 111 PRO A N 1
ATOM 857 C CA . PRO A 1 111 ? -19.335 6.207 24.855 1.00 97.69 111 PRO A CA 1
ATOM 858 C C . PRO A 1 111 ? -19.515 6.760 23.436 1.00 97.69 111 PRO A C 1
ATOM 860 O O . PRO A 1 111 ? -19.853 7.928 23.257 1.00 97.69 111 PRO A O 1
ATOM 863 N N . THR A 1 112 ? -19.226 5.939 22.428 1.00 97.19 112 THR A N 1
ATOM 864 C CA . THR A 1 112 ? -19.124 6.377 21.031 1.00 97.19 112 THR A CA 1
ATOM 865 C C . THR A 1 112 ? -20.147 5.648 20.180 1.00 97.19 112 THR A C 1
ATOM 867 O O . THR A 1 112 ? -20.156 4.420 20.119 1.00 97.19 112 THR A O 1
ATOM 870 N N . THR A 1 113 ? -21.002 6.403 19.500 1.00 96.94 113 THR A N 1
ATOM 871 C CA . THR A 1 113 ? -22.004 5.844 18.591 1.00 96.94 113 THR A CA 1
ATOM 872 C C . THR A 1 113 ? -21.400 5.618 17.208 1.00 96.94 113 THR A C 1
ATOM 874 O O . THR A 1 113 ? -20.851 6.541 16.610 1.00 96.94 113 THR A O 1
ATOM 877 N N . VAL A 1 114 ? -21.536 4.402 16.679 1.00 95.38 114 VAL A N 1
ATOM 878 C CA . VAL A 1 114 ? -21.135 4.026 15.317 1.00 95.38 114 VAL A CA 1
ATOM 879 C C . VAL A 1 114 ? -22.322 3.459 14.545 1.00 95.38 114 VAL A C 1
ATOM 881 O O . VAL A 1 114 ? -23.225 2.850 15.116 1.00 95.38 114 VAL A O 1
ATOM 884 N N . ILE A 1 115 ? -22.319 3.637 13.227 1.00 96.19 115 ILE A N 1
ATOM 885 C CA . ILE A 1 115 ? -23.350 3.099 12.335 1.00 96.19 115 ILE A CA 1
ATOM 886 C C . ILE A 1 115 ? -22.745 1.931 11.562 1.00 96.19 115 ILE A C 1
ATOM 888 O O . ILE A 1 115 ? -21.695 2.067 10.939 1.00 96.19 115 ILE A O 1
ATOM 892 N N . ASN A 1 116 ? -23.396 0.769 11.607 1.00 92.75 116 ASN A N 1
ATOM 893 C CA . ASN A 1 116 ? -22.936 -0.395 10.856 1.00 92.75 116 ASN A CA 1
ATOM 894 C C . ASN A 1 116 ? -23.353 -0.330 9.373 1.00 92.75 116 ASN A C 1
ATOM 896 O O . ASN A 1 116 ? -24.124 0.527 8.948 1.00 92.75 116 ASN A O 1
ATOM 900 N N . SER A 1 117 ? -22.911 -1.309 8.582 1.00 88.06 117 SER A N 1
ATOM 901 C CA . SER A 1 117 ? -23.213 -1.399 7.144 1.00 88.06 117 SER A CA 1
ATOM 902 C C . SER A 1 117 ? -24.702 -1.547 6.786 1.00 88.06 117 SER A C 1
ATOM 904 O O . SER A 1 117 ? -25.050 -1.434 5.615 1.00 88.06 117 SER A O 1
ATOM 906 N N . LYS A 1 118 ? -25.585 -1.797 7.764 1.00 92.81 118 LYS A N 1
ATOM 907 C CA . LYS A 1 118 ? -27.048 -1.870 7.599 1.00 92.81 118 LYS A CA 1
ATOM 908 C C . LYS A 1 118 ? -27.759 -0.593 8.071 1.00 92.81 118 LYS A C 1
ATOM 910 O O . LYS A 1 118 ? -28.976 -0.603 8.218 1.00 92.81 118 LYS A O 1
ATOM 915 N N . GLY A 1 119 ? -27.018 0.472 8.384 1.00 94.44 119 GLY A N 1
ATOM 916 C CA . GLY A 1 119 ? -27.578 1.713 8.921 1.00 94.44 119 GLY A CA 1
ATOM 917 C C . GLY A 1 119 ? -28.016 1.622 10.387 1.00 94.44 119 GLY A C 1
ATOM 918 O O . GLY A 1 119 ? -28.606 2.564 10.908 1.00 94.44 119 GLY A O 1
ATOM 919 N N . LYS A 1 120 ? -27.736 0.509 11.081 1.00 96.81 120 LYS A N 1
ATOM 920 C CA . LYS A 1 120 ? -28.090 0.348 12.496 1.00 96.81 120 LYS A CA 1
ATOM 921 C C . LYS A 1 120 ? -27.032 1.014 13.373 1.00 96.81 120 LYS A C 1
ATOM 923 O O . LYS A 1 120 ? -25.843 0.727 13.235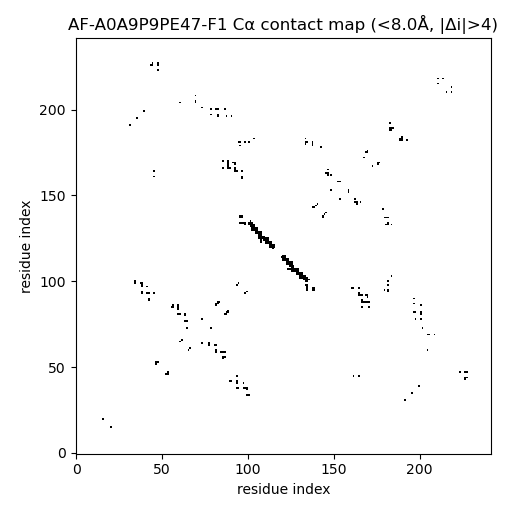 1.00 96.81 120 LYS A O 1
ATOM 928 N N . SER A 1 121 ? -27.500 1.858 14.286 1.00 97.38 121 SER A N 1
ATOM 929 C CA . SER A 1 121 ? -26.688 2.513 15.309 1.00 97.38 121 SER A CA 1
ATOM 930 C C . SER A 1 121 ? -26.310 1.541 16.431 1.00 97.38 121 SER A C 1
ATOM 932 O O . SER A 1 121 ? -27.148 0.754 16.880 1.00 97.38 121 SER A O 1
ATOM 934 N N . HIS A 1 122 ? -25.057 1.602 16.877 1.00 96.62 122 HIS A N 1
ATOM 935 C CA . HIS A 1 122 ? -24.517 0.860 18.017 1.00 96.62 122 HIS A CA 1
ATOM 936 C C . HIS A 1 122 ? -23.681 1.795 18.883 1.00 96.62 122 HIS A C 1
ATOM 938 O O . HIS A 1 122 ? -22.912 2.597 18.357 1.00 96.62 122 HIS A O 1
ATOM 944 N N . THR A 1 123 ? -23.784 1.659 20.202 1.00 97.69 123 THR A N 1
ATOM 945 C CA . THR A 1 123 ? -22.960 2.422 21.144 1.00 97.69 123 THR A CA 1
ATOM 946 C C . THR A 1 123 ? -21.836 1.543 21.664 1.00 97.69 123 THR A C 1
ATOM 948 O O . THR A 1 123 ? -22.082 0.514 22.289 1.00 97.69 123 THR A O 1
ATOM 951 N N . ILE A 1 124 ? -20.602 1.967 21.418 1.00 97.56 124 ILE A N 1
ATOM 952 C CA . ILE A 1 124 ? -19.397 1.345 21.954 1.00 97.56 124 ILE A CA 1
ATOM 953 C C . ILE A 1 124 ? -19.094 2.000 23.313 1.00 97.56 124 ILE A C 1
ATOM 955 O O . ILE A 1 124 ? -18.990 3.230 23.365 1.00 97.56 124 ILE A O 1
ATOM 959 N N . PRO A 1 125 ? -18.957 1.236 24.412 1.00 98.00 125 PRO A N 1
ATOM 960 C CA . PRO A 1 125 ? -18.602 1.785 25.721 1.00 98.00 125 PRO A CA 1
ATOM 961 C C . PRO A 1 125 ? -17.242 2.497 25.725 1.00 98.00 125 PRO A C 1
ATOM 963 O O . PRO A 1 125 ? -16.391 2.231 24.877 1.00 98.00 125 PRO A O 1
ATOM 966 N N . THR A 1 126 ? -17.007 3.363 26.713 1.00 97.94 126 THR A N 1
ATOM 967 C CA . THR A 1 126 ? -15.671 3.912 27.024 1.00 97.94 126 THR A CA 1
ATOM 968 C C . THR A 1 126 ? -14.652 2.802 27.285 1.00 97.94 126 THR A C 1
ATOM 970 O O . THR A 1 126 ? -15.012 1.725 27.756 1.00 97.94 126 THR A O 1
ATOM 973 N N . SER A 1 127 ? -13.378 3.086 27.009 1.00 97.38 127 SER A N 1
ATOM 974 C CA . SER A 1 127 ? -12.235 2.196 27.237 1.00 97.38 127 SER A CA 1
ATOM 975 C C . SER A 1 127 ? -12.315 0.881 26.460 1.00 97.38 127 SER A C 1
ATOM 977 O O . SER A 1 127 ? -11.775 -0.138 26.884 1.00 97.38 127 SER A O 1
ATOM 979 N N . THR A 1 128 ? -12.974 0.901 25.301 1.00 97.75 128 THR A N 1
ATOM 980 C CA . THR A 1 128 ? -13.076 -0.252 24.404 1.00 97.75 128 THR A CA 1
ATOM 981 C C . THR A 1 128 ? -12.030 -0.149 23.302 1.00 97.75 128 THR A C 1
ATOM 983 O O . THR A 1 128 ? -11.971 0.850 22.580 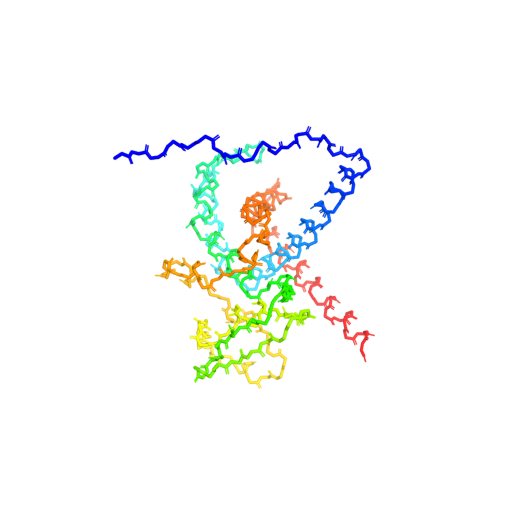1.00 97.75 128 THR A O 1
ATOM 986 N N . THR A 1 129 ? -11.232 -1.206 23.136 1.00 96.81 129 THR A N 1
ATOM 987 C CA . THR A 1 129 ? -10.307 -1.336 22.003 1.00 96.81 129 THR A CA 1
ATOM 988 C C . THR A 1 129 ? -11.098 -1.705 20.751 1.00 96.81 129 THR A C 1
ATOM 990 O O . THR A 1 129 ? -11.779 -2.724 20.706 1.00 96.81 129 THR A O 1
ATOM 993 N N . CYS A 1 130 ? -10.992 -0.864 19.731 1.00 94.88 130 CYS A N 1
ATOM 994 C CA . CYS A 1 130 ? -11.646 -1.003 18.441 1.00 94.88 130 CYS A CA 1
ATOM 995 C C . CYS A 1 130 ? -10.577 -1.280 17.372 1.00 94.88 130 CYS A C 1
ATOM 997 O O . CYS A 1 130 ? -9.940 -0.328 16.903 1.00 94.88 130 CYS A O 1
ATOM 999 N N . PRO A 1 131 ? -10.335 -2.551 17.001 1.00 94.06 131 PRO A N 1
ATOM 1000 C CA . PRO A 1 131 ? -9.493 -2.871 15.859 1.00 94.06 131 PRO A CA 1
ATOM 1001 C C . PRO A 1 131 ? -10.207 -2.474 14.563 1.00 94.06 131 PRO A C 1
ATOM 1003 O O . PRO A 1 131 ? -11.378 -2.789 14.348 1.00 94.06 131 PRO A O 1
ATOM 1006 N N . ILE A 1 132 ? -9.488 -1.775 13.697 1.00 92.44 132 ILE A N 1
ATOM 1007 C CA . ILE A 1 132 ? -9.896 -1.449 12.336 1.00 92.44 132 ILE A CA 1
ATOM 1008 C C . ILE A 1 132 ? -9.058 -2.329 11.421 1.00 92.44 132 ILE A C 1
ATOM 1010 O O . ILE A 1 132 ? -7.850 -2.118 11.299 1.00 92.44 132 ILE A O 1
ATOM 1014 N N . ASP A 1 133 ? -9.711 -3.305 10.799 1.00 93.12 133 ASP A N 1
ATOM 1015 C CA . ASP A 1 133 ? -9.101 -4.175 9.799 1.00 93.12 133 ASP A CA 1
ATOM 1016 C C . ASP A 1 133 ? -8.951 -3.411 8.478 1.00 93.12 133 ASP A C 1
ATOM 1018 O O . ASP A 1 133 ? -9.904 -3.219 7.715 1.00 93.12 133 ASP A O 1
ATOM 1022 N N . VAL A 1 134 ? -7.746 -2.896 8.252 1.00 91.69 134 VAL A N 1
ATOM 1023 C CA . VAL A 1 134 ? -7.411 -2.137 7.050 1.00 91.69 134 VAL A CA 1
ATOM 1024 C C . VAL A 1 134 ? -7.307 -3.087 5.862 1.00 91.69 134 VAL A C 1
ATOM 1026 O O . VAL A 1 134 ? -7.818 -2.760 4.793 1.00 91.69 134 VAL A O 1
ATOM 1029 N N . ALA A 1 135 ? -6.710 -4.268 6.039 1.00 89.19 135 ALA A N 1
ATOM 1030 C CA . ALA A 1 135 ? -6.559 -5.251 4.968 1.00 89.19 135 ALA A CA 1
ATOM 1031 C C . ALA A 1 135 ? -7.924 -5.697 4.414 1.00 89.19 135 ALA A C 1
ATOM 1033 O O . ALA A 1 135 ? -8.162 -5.603 3.208 1.00 89.19 135 ALA A O 1
ATOM 1034 N N . ALA A 1 136 ? -8.871 -6.057 5.284 1.00 89.56 136 ALA A N 1
ATOM 1035 C CA . ALA A 1 136 ? -10.224 -6.423 4.871 1.00 89.56 136 ALA A CA 1
ATOM 1036 C C . ALA A 1 136 ? -10.965 -5.256 4.199 1.00 89.56 136 ALA A C 1
ATOM 1038 O O . ALA A 1 136 ? -11.704 -5.457 3.233 1.00 89.56 136 ALA A O 1
ATOM 1039 N N . ALA A 1 137 ? -10.762 -4.018 4.664 1.00 90.62 137 ALA A N 1
ATOM 1040 C CA . ALA A 1 137 ? -11.349 -2.845 4.021 1.00 90.62 137 ALA A CA 1
ATOM 1041 C C . ALA A 1 137 ? -10.798 -2.620 2.599 1.00 90.62 137 ALA A C 1
ATOM 1043 O O . ALA A 1 137 ? -11.569 -2.296 1.691 1.00 90.62 137 ALA A O 1
ATOM 1044 N N . MET A 1 138 ? -9.493 -2.823 2.390 1.00 89.25 138 MET A N 1
ATOM 1045 C CA . MET A 1 138 ? -8.824 -2.682 1.086 1.00 89.25 138 MET A CA 1
ATOM 1046 C C . MET A 1 138 ? -9.156 -3.812 0.097 1.00 89.25 138 MET A C 1
ATOM 1048 O O . MET A 1 138 ? -8.958 -3.666 -1.111 1.00 89.25 138 MET A O 1
ATOM 1052 N N . GLN A 1 139 ? -9.710 -4.919 0.591 1.00 85.69 139 GLN A N 1
ATOM 1053 C CA . GLN A 1 139 ? -10.141 -6.061 -0.218 1.00 85.69 139 GLN A CA 1
ATOM 1054 C C . GLN A 1 139 ? -11.670 -6.206 -0.292 1.00 85.69 139 GLN A C 1
ATOM 1056 O O . GLN A 1 139 ? -12.180 -7.142 -0.901 1.00 85.69 139 GLN A O 1
ATOM 1061 N N . ASN A 1 140 ? -12.432 -5.280 0.301 1.00 88.00 140 ASN A N 1
ATOM 1062 C CA . ASN A 1 140 ? -13.889 -5.371 0.337 1.00 88.00 140 ASN A CA 1
ATOM 1063 C C . ASN A 1 140 ? -14.487 -5.321 -1.086 1.00 88.00 140 ASN A C 1
ATOM 1065 O O . ASN A 1 140 ? -14.436 -4.257 -1.711 1.00 88.00 140 ASN A O 1
ATOM 1069 N N . PRO A 1 141 ? -15.159 -6.386 -1.568 1.00 86.38 141 PRO A N 1
ATOM 1070 C CA . PRO A 1 141 ? -15.638 -6.476 -2.950 1.00 86.38 141 PRO A CA 1
ATOM 1071 C C . PRO A 1 141 ? -16.739 -5.463 -3.295 1.00 86.38 141 PRO A C 1
ATOM 1073 O O . PRO A 1 141 ? -16.986 -5.186 -4.467 1.00 86.38 141 PRO A O 1
ATOM 1076 N N . LYS A 1 142 ? -17.399 -4.871 -2.287 1.00 86.38 142 LYS A N 1
ATOM 1077 C CA . LYS A 1 142 ? -18.376 -3.788 -2.497 1.00 86.38 142 LYS A CA 1
ATOM 1078 C C . LYS A 1 142 ? -17.720 -2.479 -2.934 1.00 86.38 142 LYS A C 1
ATOM 1080 O O . LYS A 1 142 ? -18.379 -1.654 -3.559 1.00 86.38 142 LYS A O 1
ATOM 1085 N N . VAL A 1 143 ? -16.455 -2.282 -2.566 1.00 87.31 143 VAL A N 1
ATOM 1086 C CA . VAL A 1 143 ? -15.667 -1.083 -2.881 1.00 87.31 143 VAL A CA 1
ATOM 1087 C C . VAL A 1 143 ? -14.670 -1.395 -3.996 1.00 87.31 143 VAL A C 1
ATOM 1089 O O . VAL A 1 143 ? -14.588 -0.657 -4.975 1.00 87.31 143 VAL A O 1
ATOM 1092 N N . TRP A 1 144 ? -13.971 -2.523 -3.874 1.00 87.88 144 TRP A N 1
ATOM 1093 C CA . TRP A 1 144 ? -12.924 -2.998 -4.771 1.00 87.88 144 TRP A CA 1
ATOM 1094 C C . TRP A 1 144 ? -13.432 -4.204 -5.553 1.00 87.88 144 TRP A C 1
ATOM 1096 O O . TRP A 1 144 ? -13.267 -5.345 -5.134 1.00 87.88 144 TRP A O 1
ATOM 1106 N N . LYS A 1 145 ? -14.109 -3.945 -6.677 1.00 86.38 145 LYS A N 1
ATOM 1107 C CA . LYS A 1 145 ? -14.709 -5.006 -7.498 1.00 86.38 145 LYS A CA 1
ATOM 1108 C C . LYS A 1 145 ? -13.634 -5.976 -7.989 1.00 86.38 145 LYS A C 1
ATOM 1110 O O . LYS A 1 145 ? -12.751 -5.507 -8.710 1.00 86.38 145 LYS A O 1
ATOM 1115 N N . PRO A 1 146 ? -13.698 -7.273 -7.664 1.00 82.12 146 PRO A N 1
ATOM 1116 C CA . PRO A 1 146 ? -12.724 -8.231 -8.163 1.00 82.12 146 PRO A CA 1
ATOM 1117 C C . PRO A 1 146 ? -12.737 -8.300 -9.696 1.00 82.12 146 PRO A C 1
ATOM 1119 O O . PRO A 1 146 ? -13.782 -8.089 -10.310 1.00 82.12 146 PRO A O 1
ATOM 1122 N N . LEU A 1 147 ? -11.592 -8.586 -10.313 1.00 81.38 147 LEU A N 1
ATOM 1123 C CA . LEU A 1 147 ? -11.526 -8.882 -11.743 1.00 81.38 147 LEU A CA 1
ATOM 1124 C C . LEU A 1 147 ? -12.320 -10.152 -12.074 1.00 81.38 147 LEU A C 1
ATOM 1126 O O . LEU A 1 147 ? -12.248 -11.143 -11.358 1.00 81.38 147 LEU A O 1
ATOM 1130 N N . GLU A 1 148 ? -13.042 -10.166 -13.187 1.00 71.88 148 GLU A N 1
ATOM 1131 C CA . GLU A 1 148 ? -13.585 -11.417 -13.718 1.00 71.88 148 GLU A CA 1
ATOM 1132 C C . GLU A 1 148 ? -12.440 -12.155 -14.418 1.00 71.88 148 GLU A C 1
ATOM 1134 O O . GLU A 1 148 ? -12.023 -11.779 -15.512 1.00 71.88 148 GLU A O 1
ATOM 1139 N N . VAL A 1 149 ? -11.876 -13.166 -13.754 1.00 66.75 149 VAL A N 1
ATOM 1140 C CA . VAL A 1 149 ? -10.784 -13.980 -14.303 1.00 66.75 149 VAL A CA 1
ATOM 1141 C C . VAL A 1 149 ? -11.338 -15.370 -14.580 1.00 66.75 149 VAL A C 1
ATOM 1143 O O . VAL A 1 149 ? -11.927 -15.978 -13.691 1.00 66.75 149 VAL A O 1
ATOM 1146 N N . SER A 1 150 ? -11.122 -15.894 -15.787 1.00 60.91 150 SER A N 1
ATOM 1147 C CA . SER A 1 150 ? -11.548 -17.244 -16.192 1.00 60.91 150 SER A CA 1
ATOM 1148 C C . SER A 1 150 ? -10.736 -18.375 -15.540 1.00 60.91 150 SER A C 1
ATOM 1150 O O . SER A 1 150 ? -10.811 -19.520 -15.979 1.00 60.91 150 SER A O 1
ATOM 1152 N N . ASP A 1 151 ? -9.919 -18.057 -14.536 1.00 58.19 151 ASP A N 1
ATOM 1153 C CA . ASP A 1 151 ? -9.075 -19.012 -13.832 1.00 58.19 151 ASP A CA 1
ATOM 1154 C C . ASP A 1 151 ? -9.903 -19.774 -12.785 1.00 58.19 151 ASP A C 1
ATOM 1156 O O . ASP A 1 151 ? -10.480 -19.185 -11.864 1.00 58.19 151 ASP A O 1
ATOM 1160 N N . GLY A 1 152 ? -9.939 -21.105 -12.914 1.00 56.25 152 GLY A N 1
ATOM 1161 C CA . GLY A 1 152 ? -10.621 -22.013 -11.986 1.00 56.25 152 GLY A CA 1
ATOM 1162 C C . GLY A 1 152 ? -10.132 -21.901 -10.536 1.00 56.25 152 GLY A C 1
ATOM 1163 O O . GLY A 1 152 ? -10.849 -22.302 -9.620 1.00 56.25 152 GLY A O 1
ATOM 1164 N N . ARG A 1 153 ? -8.969 -21.275 -10.301 1.00 55.06 153 ARG A N 1
ATOM 1165 C CA . ARG A 1 153 ? -8.407 -21.006 -8.965 1.00 55.06 153 ARG A CA 1
ATOM 1166 C C . ARG A 1 153 ? -9.185 -19.983 -8.129 1.00 55.06 153 ARG A C 1
ATOM 1168 O O . ARG A 1 153 ? -8.911 -19.846 -6.937 1.00 55.06 1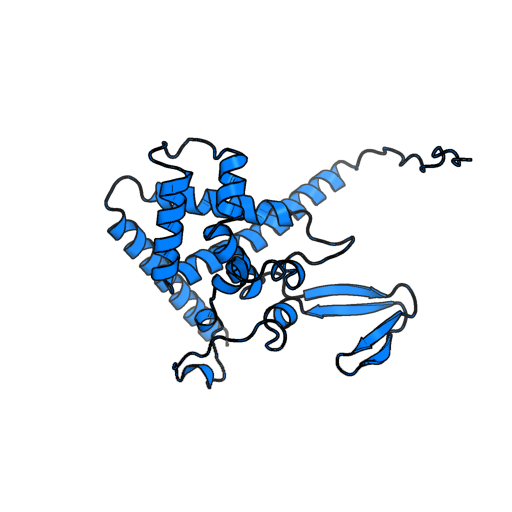53 ARG A O 1
ATOM 1175 N N . ARG A 1 154 ? -10.170 -19.261 -8.687 1.00 56.75 154 ARG A N 1
ATOM 1176 C CA . ARG A 1 154 ? -11.070 -18.400 -7.881 1.00 56.75 154 ARG A CA 1
ATOM 1177 C C . ARG A 1 154 ? -11.939 -19.184 -6.892 1.00 56.75 154 ARG A C 1
ATOM 1179 O O . ARG A 1 154 ? -12.386 -18.604 -5.910 1.00 56.75 154 ARG A O 1
ATOM 1186 N N . GLY A 1 155 ? -12.175 -20.473 -7.145 1.00 53.19 155 GLY A N 1
ATOM 1187 C CA . GLY A 1 155 ? -13.003 -21.331 -6.292 1.00 53.19 155 GLY A CA 1
ATOM 1188 C C . GLY A 1 155 ? -12.260 -22.055 -5.164 1.00 53.19 155 GLY A C 1
ATOM 1189 O O . GLY A 1 155 ? -12.912 -22.749 -4.386 1.00 53.19 155 GLY A O 1
ATOM 1190 N N . GLU A 1 156 ? -10.931 -21.943 -5.067 1.00 55.44 156 GLU A N 1
ATOM 1191 C CA . GLU A 1 156 ? -10.149 -22.707 -4.088 1.00 55.44 156 GLU A CA 1
ATOM 1192 C C . GLU A 1 156 ? -10.048 -22.002 -2.719 1.00 55.44 156 GLU A C 1
ATOM 1194 O O . GLU A 1 156 ? -9.922 -20.777 -2.666 1.00 55.44 156 GLU A O 1
ATOM 1199 N N . PRO A 1 157 ? -10.032 -22.752 -1.596 1.00 44.19 157 PRO A N 1
ATOM 1200 C CA . PRO A 1 157 ? -9.875 -22.192 -0.247 1.00 44.19 157 PRO A CA 1
ATOM 1201 C C . PRO A 1 157 ? -8.592 -21.366 -0.050 1.00 44.19 157 PRO A C 1
ATOM 1203 O O . PRO A 1 157 ? -8.564 -20.480 0.800 1.00 44.19 157 PRO A O 1
ATOM 1206 N N . ASN A 1 158 ? -7.558 -21.631 -0.858 1.00 52.22 158 ASN A N 1
ATOM 1207 C CA . ASN A 1 158 ? -6.249 -20.970 -0.826 1.00 52.22 158 ASN A CA 1
ATOM 1208 C C . ASN A 1 158 ? -6.111 -19.895 -1.920 1.00 52.22 158 ASN A C 1
ATOM 1210 O O . ASN A 1 158 ? -5.031 -19.700 -2.478 1.00 52.22 158 ASN A O 1
ATOM 1214 N N . HIS A 1 159 ? -7.214 -19.227 -2.271 1.00 62.78 159 HIS A N 1
ATOM 1215 C CA . HIS A 1 159 ? -7.242 -18.193 -3.301 1.00 62.78 159 HIS A CA 1
ATOM 1216 C C . HIS A 1 159 ? -6.163 -17.122 -3.069 1.00 62.78 159 HIS A C 1
ATOM 1218 O O . HIS A 1 159 ? -6.202 -16.378 -2.088 1.00 62.78 159 HIS A O 1
ATOM 1224 N N . SER A 1 160 ? -5.208 -17.028 -3.996 1.00 67.06 160 SER A N 1
ATOM 1225 C CA . SER A 1 160 ? -4.181 -15.992 -3.955 1.00 67.06 160 SER A CA 1
ATOM 1226 C C . SER A 1 160 ? -4.727 -14.697 -4.563 1.00 67.06 160 SER A C 1
ATOM 1228 O O . SER A 1 160 ? -5.167 -14.720 -5.717 1.00 67.06 160 SER A O 1
ATOM 1230 N N . PRO A 1 161 ? -4.669 -13.554 -3.850 1.00 70.88 161 PRO A N 1
ATOM 1231 C CA . PRO A 1 161 ? -5.177 -12.290 -4.366 1.00 70.88 161 PRO A CA 1
ATOM 1232 C C . PRO A 1 161 ? -4.411 -11.813 -5.603 1.00 70.88 161 PRO A C 1
ATOM 1234 O O . PRO A 1 161 ? -4.937 -10.966 -6.311 1.00 70.88 161 PRO A O 1
ATOM 1237 N N . VAL A 1 162 ? -3.230 -12.372 -5.908 1.00 79.94 162 VAL A N 1
ATOM 1238 C CA . VAL A 1 162 ? -2.386 -12.032 -7.070 1.00 79.94 162 VAL A CA 1
ATOM 1239 C C . VAL A 1 162 ? -3.185 -11.872 -8.368 1.00 79.94 162 VAL A C 1
ATOM 1241 O O . VAL A 1 162 ? -2.964 -10.918 -9.102 1.00 79.94 162 VAL A O 1
ATOM 1244 N N . VAL A 1 163 ? -4.170 -12.738 -8.632 1.00 79.75 163 VAL A N 1
ATOM 1245 C CA . VAL A 1 163 ? -4.976 -12.675 -9.871 1.00 79.75 163 VAL A CA 1
ATOM 1246 C C . VAL A 1 163 ? -5.882 -11.438 -9.972 1.00 79.75 163 VAL A C 1
ATOM 1248 O O . VAL A 1 163 ? -6.467 -11.187 -11.022 1.00 79.75 163 VAL A O 1
ATOM 1251 N N . ASP A 1 164 ? -6.046 -10.682 -8.885 1.00 84.56 164 ASP A N 1
ATOM 1252 C CA . ASP A 1 164 ? -6.809 -9.432 -8.826 1.00 84.56 164 ASP A CA 1
ATOM 1253 C C . ASP A 1 164 ? -5.936 -8.177 -9.006 1.00 84.56 164 ASP A C 1
ATOM 1255 O O . ASP A 1 164 ? -6.450 -7.060 -8.893 1.00 84.56 164 ASP A O 1
ATOM 1259 N N . PHE A 1 165 ? -4.636 -8.337 -9.284 1.00 90.38 165 PHE A N 1
ATOM 1260 C CA . PHE A 1 165 ? -3.718 -7.220 -9.490 1.00 90.38 165 PHE A CA 1
ATOM 1261 C C . PHE A 1 165 ? -4.150 -6.367 -10.685 1.00 90.38 165 PHE A C 1
ATOM 1263 O O . PHE A 1 165 ? -3.998 -6.752 -11.843 1.00 90.38 165 PHE A O 1
ATOM 1270 N N . ASN A 1 166 ? -4.717 -5.192 -10.397 1.00 90.69 166 ASN A N 1
ATOM 1271 C CA . ASN A 1 166 ? -5.256 -4.304 -11.416 1.00 90.69 166 ASN A CA 1
ATOM 1272 C C . ASN A 1 166 ? -4.871 -2.841 -11.177 1.00 90.69 166 ASN A C 1
ATOM 1274 O O . ASN A 1 166 ? -5.479 -2.124 -10.379 1.00 90.69 166 ASN A O 1
ATOM 1278 N N . THR A 1 167 ? -3.914 -2.355 -11.962 1.00 90.69 167 THR A N 1
ATOM 1279 C CA . THR A 1 167 ? -3.453 -0.965 -11.890 1.00 90.69 167 THR A CA 1
ATOM 1280 C C . THR A 1 167 ? -4.457 0.044 -12.445 1.00 90.69 167 THR A C 1
ATOM 1282 O O . THR A 1 167 ? -4.407 1.209 -12.048 1.00 90.69 167 THR A O 1
ATOM 1285 N N . THR A 1 168 ? -5.405 -0.362 -13.302 1.00 89.25 168 THR A N 1
ATOM 1286 C CA . THR A 1 168 ? -6.362 0.579 -13.916 1.00 89.25 168 THR A CA 1
ATOM 1287 C C . THR A 1 168 ? -7.289 1.215 -12.885 1.00 89.25 168 THR A C 1
ATOM 1289 O O . THR A 1 168 ? -7.727 2.347 -13.068 1.00 89.25 168 THR A O 1
ATOM 1292 N N . ARG A 1 169 ? -7.480 0.567 -11.725 1.00 89.00 169 ARG A N 1
ATOM 1293 C CA . ARG A 1 169 ? -8.209 1.123 -10.571 1.00 89.00 169 ARG A CA 1
ATOM 1294 C C . ARG A 1 169 ? -7.705 2.507 -10.154 1.00 89.00 169 ARG A C 1
ATOM 1296 O O . ARG A 1 169 ? -8.488 3.303 -9.652 1.00 89.00 169 ARG A O 1
ATOM 1303 N N . TRP A 1 170 ? -6.417 2.782 -10.347 1.00 89.12 170 TRP A N 1
ATOM 1304 C CA . TRP A 1 170 ? -5.771 4.035 -9.945 1.00 89.12 170 TRP A CA 1
ATOM 1305 C C . TRP A 1 170 ? -5.593 5.025 -11.090 1.00 89.12 170 TRP A C 1
ATOM 1307 O O . TRP A 1 170 ? -5.317 6.195 -10.830 1.00 89.12 170 TRP A O 1
ATOM 1317 N N . LEU A 1 171 ? -5.706 4.545 -12.328 1.00 86.81 171 LEU A N 1
ATOM 1318 C CA . LEU A 1 171 ? -5.571 5.346 -13.541 1.00 86.81 171 LEU A CA 1
ATOM 1319 C C . LEU A 1 171 ? -6.933 5.896 -13.990 1.00 86.81 171 LEU A C 1
ATOM 1321 O O . LEU A 1 171 ? -7.008 7.039 -14.429 1.00 86.81 171 LEU A O 1
ATOM 1325 N N . ASP A 1 172 ? -8.000 5.111 -13.816 1.00 81.75 172 ASP A N 1
ATOM 1326 C CA . ASP A 1 172 ? -9.341 5.436 -14.310 1.00 81.75 172 ASP A CA 1
ATOM 1327 C C . ASP A 1 172 ? -10.218 6.140 -13.253 1.00 81.75 172 ASP A C 1
ATOM 1329 O O . ASP A 1 172 ? -11.053 6.977 -13.596 1.00 81.75 172 ASP A O 1
ATOM 1333 N N . ASP A 1 173 ? -10.052 5.817 -11.960 1.00 76.12 173 ASP A N 1
ATOM 1334 C CA . ASP A 1 173 ? -10.849 6.378 -10.853 1.00 76.12 173 ASP A CA 1
ATOM 1335 C C . ASP A 1 173 ? -10.025 7.376 -10.025 1.00 76.12 173 ASP A C 1
ATOM 1337 O O . ASP A 1 173 ? -9.231 7.009 -9.154 1.00 76.12 173 ASP A O 1
ATOM 1341 N N . THR A 1 174 ? -10.268 8.670 -10.239 1.00 68.69 174 THR A N 1
ATOM 1342 C CA . THR A 1 174 ? -9.627 9.753 -9.475 1.00 68.69 174 THR A CA 1
ATOM 1343 C C . THR A 1 174 ? -9.964 9.707 -7.979 1.00 68.69 174 THR A C 1
ATOM 1345 O O . THR A 1 174 ? -9.157 10.149 -7.155 1.00 68.69 174 THR A O 1
ATOM 1348 N N . ASN A 1 175 ? -11.093 9.093 -7.603 1.00 76.31 175 ASN A N 1
ATOM 1349 C CA . ASN A 1 175 ? -11.533 8.938 -6.216 1.00 76.31 175 ASN A CA 1
ATOM 1350 C C . ASN A 1 175 ? -10.997 7.660 -5.552 1.00 76.31 175 ASN A C 1
ATOM 1352 O O . ASN A 1 175 ? -11.236 7.443 -4.361 1.00 76.31 175 ASN A O 1
ATOM 1356 N N . ALA A 1 176 ? -10.254 6.801 -6.260 1.00 76.94 176 ALA A N 1
ATOM 1357 C CA . ALA A 1 176 ? -9.690 5.582 -5.672 1.00 76.94 176 ALA A CA 1
ATOM 1358 C C . ALA A 1 176 ? -8.792 5.888 -4.459 1.00 76.94 176 ALA A C 1
ATOM 1360 O O . ALA A 1 176 ? -8.805 5.162 -3.461 1.00 76.94 176 ALA A O 1
ATOM 1361 N N . ASN A 1 177 ? -8.079 7.021 -4.487 1.00 76.75 177 ASN A N 1
ATOM 1362 C CA . ASN A 1 177 ? -7.258 7.479 -3.362 1.00 76.75 177 ASN A CA 1
ATOM 1363 C C . ASN A 1 177 ? -8.097 7.779 -2.102 1.00 76.75 177 ASN A C 1
ATOM 1365 O O . ASN A 1 177 ? -7.609 7.610 -0.988 1.00 76.75 177 ASN A O 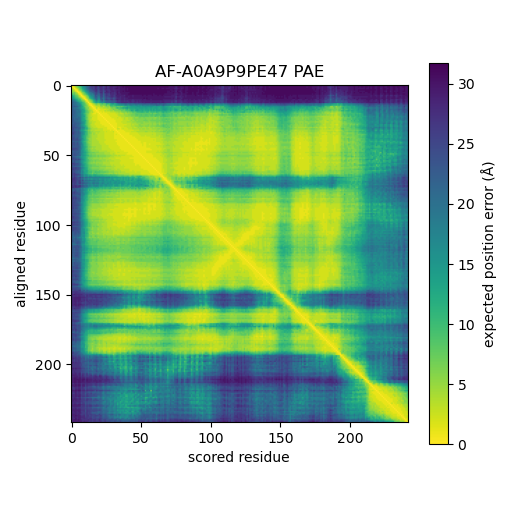1
ATOM 1369 N N . GLU A 1 178 ? -9.362 8.185 -2.247 1.00 81.12 178 GLU A N 1
ATOM 1370 C CA . GLU A 1 178 ? -10.246 8.461 -1.109 1.00 81.12 178 GLU A CA 1
ATOM 1371 C C . GLU A 1 178 ? -10.796 7.191 -0.459 1.00 81.12 178 GLU A C 1
ATOM 1373 O O . GLU A 1 178 ? -11.178 7.215 0.712 1.00 81.12 178 GLU A O 1
ATOM 1378 N N . LYS A 1 179 ? -10.812 6.079 -1.191 1.00 83.44 179 LYS A N 1
ATOM 1379 C CA . LYS A 1 179 ? -11.275 4.774 -0.702 1.00 83.44 179 LYS A CA 1
ATOM 1380 C C . LYS A 1 179 ? -10.134 3.967 -0.084 1.00 83.44 179 LYS A C 1
ATOM 1382 O O . LYS A 1 179 ? -10.381 3.095 0.741 1.00 83.44 179 LYS A O 1
ATOM 1387 N N . CYS A 1 180 ? -8.896 4.277 -0.465 1.00 85.50 180 CYS A N 1
ATOM 1388 C CA . CYS A 1 180 ? -7.684 3.606 -0.019 1.00 85.50 180 CYS A CA 1
ATOM 1389 C C . CYS A 1 180 ? -7.042 4.318 1.183 1.00 85.50 180 CYS A C 1
ATOM 1391 O O . CYS A 1 180 ? -6.940 5.547 1.211 1.00 85.50 180 CYS A O 1
ATOM 1393 N N . PHE A 1 181 ? -6.616 3.563 2.197 1.00 89.25 181 PHE A N 1
ATOM 1394 C CA . PHE A 1 181 ? -5.967 4.118 3.395 1.00 89.25 181 PHE A CA 1
ATOM 1395 C C . PHE A 1 181 ? -4.944 3.163 4.046 1.00 89.25 181 PHE A C 1
ATOM 1397 O O . PHE A 1 181 ? -5.016 2.915 5.248 1.00 89.25 181 PHE A O 1
ATOM 1404 N N . PRO A 1 182 ? -3.940 2.661 3.304 1.00 87.31 182 PRO A N 1
ATOM 1405 C CA . PRO A 1 182 ? -2.957 1.702 3.827 1.00 87.31 182 PRO A CA 1
ATOM 1406 C C . PRO A 1 182 ? -2.105 2.297 4.960 1.00 87.31 182 PRO A C 1
ATOM 1408 O O . PRO A 1 182 ? -1.606 1.591 5.825 1.00 87.31 182 PRO A O 1
ATOM 1411 N N . PHE A 1 183 ? -2.007 3.626 5.012 1.00 87.94 183 PHE A N 1
ATOM 1412 C CA . PHE A 1 183 ? -1.296 4.384 6.043 1.00 87.94 183 PHE A CA 1
ATOM 1413 C C . PHE A 1 183 ? -2.200 4.851 7.197 1.00 87.94 183 PHE A C 1
ATOM 1415 O O . PHE A 1 183 ? -1.798 5.681 8.014 1.00 87.94 183 PHE A O 1
ATOM 1422 N N . GLY A 1 184 ? -3.437 4.350 7.257 1.00 87.00 184 GLY A N 1
ATOM 1423 C CA . GLY A 1 184 ? -4.461 4.836 8.173 1.00 87.00 184 GLY A CA 1
ATOM 1424 C C . GLY A 1 184 ? -4.956 6.244 7.825 1.00 87.00 184 GLY A C 1
ATOM 1425 O O . GLY A 1 184 ? -4.650 6.803 6.771 1.00 87.00 184 GLY A O 1
ATOM 1426 N N . ARG A 1 185 ? -5.775 6.812 8.718 1.00 86.38 185 ARG A N 1
ATOM 1427 C CA . ARG A 1 185 ? -6.322 8.175 8.615 1.00 86.38 185 ARG A CA 1
ATOM 1428 C C . ARG A 1 185 ? -6.459 8.844 9.977 1.00 86.38 185 ARG A C 1
ATOM 1430 O O . ARG A 1 185 ? -6.594 8.178 11.011 1.00 86.38 185 ARG A O 1
ATOM 1437 N N . GLY A 1 186 ? -6.519 10.173 9.935 1.00 87.56 186 GLY A N 1
ATOM 1438 C CA . GLY A 1 186 ? -6.730 11.031 11.096 1.00 87.56 186 GLY A CA 1
ATOM 1439 C C . GLY A 1 186 ? -5.423 11.377 11.817 1.00 87.56 186 GLY A C 1
ATOM 1440 O O . GLY A 1 186 ? -4.350 11.238 11.235 1.00 87.56 186 GLY A O 1
ATOM 1441 N N . PRO A 1 187 ? -5.494 11.805 13.089 1.00 86.12 187 PRO A N 1
ATOM 1442 C CA . PRO A 1 187 ? -4.329 12.284 13.845 1.00 86.12 187 PRO A CA 1
ATOM 1443 C C . PRO A 1 187 ? -3.200 11.257 14.013 1.00 86.12 187 PRO A C 1
ATOM 1445 O O . PRO A 1 187 ? -2.060 11.634 14.243 1.00 86.12 187 PRO A O 1
ATOM 1448 N N . TRP A 1 188 ? -3.525 9.969 13.881 1.00 85.75 188 TRP A N 1
ATOM 1449 C CA . TRP A 1 188 ? -2.598 8.842 14.011 1.00 85.75 188 TRP A CA 1
ATOM 1450 C C . TRP A 1 188 ? -2.278 8.191 12.659 1.00 85.75 188 TRP A C 1
ATOM 1452 O O . TRP A 1 188 ? -2.023 6.990 12.593 1.00 85.75 188 TRP A O 1
ATOM 1462 N N . GLN A 1 189 ? -2.387 8.944 11.562 1.00 86.69 189 GLN A N 1
ATOM 1463 C CA . GLN A 1 189 ? -1.930 8.476 10.254 1.00 86.69 189 GLN A CA 1
ATOM 1464 C C . GLN A 1 189 ? -0.406 8.304 10.243 1.00 86.69 189 GLN A C 1
ATOM 1466 O O . GLN A 1 189 ? 0.309 9.033 10.933 1.00 86.69 189 GLN A O 1
ATOM 1471 N N . CYS A 1 190 ? 0.091 7.357 9.446 1.00 86.50 190 CYS A N 1
ATOM 1472 C CA . CYS A 1 190 ? 1.524 7.110 9.339 1.00 86.50 190 CYS A CA 1
ATOM 1473 C C . CYS A 1 190 ? 2.251 8.362 8.807 1.00 86.50 190 CYS A C 1
ATOM 1475 O O . CYS A 1 190 ? 1.936 8.818 7.702 1.00 86.50 190 CYS A O 1
ATOM 1477 N N . PRO A 1 191 ? 3.255 8.896 9.530 1.00 79.75 191 PRO A N 1
ATOM 1478 C CA . PRO A 1 191 ? 4.046 10.028 9.047 1.00 79.75 191 PRO A CA 1
ATOM 1479 C C . PRO A 1 191 ? 4.914 9.653 7.832 1.00 79.75 191 PRO A C 1
ATOM 1481 O O . PRO A 1 191 ? 5.217 10.507 7.005 1.00 79.75 191 PRO A O 1
ATOM 1484 N N . GLY A 1 192 ? 5.256 8.369 7.677 1.00 73.62 192 GLY A N 1
ATOM 1485 C CA . GLY A 1 192 ? 6.021 7.829 6.548 1.00 73.62 192 GLY A CA 1
ATOM 1486 C C . GLY A 1 192 ? 5.209 7.570 5.273 1.00 73.62 192 GLY A C 1
ATOM 1487 O O . GLY A 1 192 ? 5.764 7.075 4.295 1.00 73.62 192 GLY A O 1
ATOM 1488 N N . GLY A 1 193 ? 3.912 7.903 5.233 1.00 67.50 193 GLY A N 1
ATOM 1489 C CA . GLY A 1 193 ? 3.072 7.665 4.049 1.00 67.50 193 GLY A CA 1
ATOM 1490 C C . GLY A 1 193 ? 3.551 8.394 2.785 1.00 67.50 193 GLY A C 1
ATOM 1491 O O . GLY A 1 193 ? 3.326 7.920 1.671 1.00 67.50 193 GLY A O 1
ATOM 1492 N N . PHE A 1 194 ? 4.254 9.519 2.951 1.00 59.25 194 PHE A N 1
ATOM 1493 C CA . PHE A 1 194 ? 4.900 10.241 1.850 1.00 59.25 194 PHE A CA 1
ATOM 1494 C C . PHE A 1 194 ? 6.173 9.529 1.361 1.00 59.25 194 PHE A C 1
ATOM 1496 O O . PHE A 1 194 ? 6.460 9.515 0.167 1.00 59.25 194 PHE A O 1
ATOM 1503 N N . SER A 1 195 ? 6.895 8.886 2.282 1.00 51.31 195 SER A N 1
ATOM 1504 C CA . SER A 1 195 ? 8.187 8.235 2.056 1.00 51.31 195 SER A CA 1
ATOM 1505 C C . SER A 1 195 ? 8.081 6.939 1.250 1.00 51.31 195 SER A C 1
ATOM 1507 O O . SER A 1 195 ? 8.898 6.721 0.359 1.00 51.31 195 SER A O 1
ATOM 1509 N N . ASN A 1 196 ? 7.058 6.105 1.483 1.00 51.16 196 ASN A N 1
ATOM 1510 C CA . ASN A 1 196 ? 6.895 4.831 0.754 1.00 51.16 196 ASN A CA 1
ATOM 1511 C C . ASN A 1 196 ? 6.739 5.008 -0.766 1.00 51.16 196 ASN A C 1
ATOM 1513 O O . ASN A 1 196 ? 7.036 4.092 -1.524 1.00 51.16 196 ASN A O 1
ATOM 1517 N N . ARG A 1 197 ? 6.298 6.184 -1.225 1.00 49.84 197 ARG A N 1
ATOM 1518 C CA . ARG A 1 197 ? 6.209 6.506 -2.656 1.00 49.84 197 ARG A CA 1
ATOM 1519 C C . ARG A 1 197 ? 7.566 6.914 -3.240 1.00 49.84 197 ARG A C 1
ATOM 1521 O O . ARG A 1 197 ? 7.825 6.612 -4.398 1.00 49.84 197 ARG A O 1
ATOM 1528 N N . GLY A 1 198 ? 8.426 7.560 -2.444 1.00 44.56 198 GLY A N 1
ATOM 1529 C CA . GLY A 1 198 ? 9.779 7.983 -2.833 1.00 44.56 198 GLY A CA 1
ATOM 1530 C C . GLY A 1 198 ? 10.780 6.836 -2.882 1.00 44.56 198 GLY A C 1
ATOM 1531 O O . GLY A 1 198 ? 11.464 6.664 -3.884 1.00 44.56 198 GLY A O 1
ATOM 1532 N N . TYR A 1 199 ? 10.817 6.004 -1.840 1.00 48.88 199 TYR A N 1
ATOM 1533 C CA . TYR A 1 199 ? 11.826 4.947 -1.721 1.00 48.88 199 TYR A CA 1
ATOM 1534 C C . TYR A 1 199 ? 11.666 3.819 -2.742 1.00 48.88 199 TYR A C 1
ATOM 1536 O O . TYR A 1 199 ? 12.663 3.299 -3.231 1.00 48.88 199 TYR A O 1
ATOM 1544 N N . ILE A 1 200 ? 10.433 3.458 -3.108 1.00 52.00 200 ILE A N 1
ATOM 1545 C CA . ILE A 1 200 ? 10.221 2.373 -4.071 1.00 52.00 200 ILE A CA 1
ATOM 1546 C C . ILE A 1 200 ? 10.568 2.826 -5.503 1.00 52.00 200 ILE A C 1
ATOM 1548 O O . ILE A 1 200 ? 11.104 2.038 -6.275 1.00 52.00 200 ILE A O 1
ATOM 1552 N N . GLY A 1 201 ? 10.356 4.104 -5.842 1.00 48.72 201 GLY A N 1
ATOM 1553 C CA . GLY A 1 201 ? 10.803 4.673 -7.120 1.00 48.72 201 GLY A CA 1
ATOM 1554 C C . GLY A 1 201 ? 12.323 4.628 -7.287 1.00 48.72 201 GLY A C 1
ATOM 1555 O O . GLY A 1 201 ? 12.813 4.196 -8.329 1.00 48.72 201 GLY A O 1
ATOM 1556 N N . THR A 1 202 ? 13.063 4.986 -6.234 1.00 47.19 202 THR A N 1
ATOM 1557 C CA . THR A 1 202 ? 14.529 4.896 -6.221 1.00 47.19 202 THR A CA 1
ATOM 1558 C C . THR A 1 202 ? 15.013 3.447 -6.254 1.00 47.19 202 THR A C 1
ATOM 1560 O O . THR A 1 202 ? 15.957 3.155 -6.975 1.00 47.19 202 THR A O 1
ATOM 1563 N N . TYR A 1 203 ? 14.343 2.518 -5.560 1.00 54.00 203 TYR A N 1
ATOM 1564 C CA . TYR A 1 203 ? 14.731 1.103 -5.570 1.00 54.00 203 TYR A CA 1
ATOM 1565 C C . TYR A 1 203 ? 14.491 0.429 -6.924 1.00 54.00 203 TYR A C 1
ATOM 1567 O O . TYR A 1 203 ? 15.290 -0.403 -7.324 1.00 54.00 203 TYR A O 1
ATOM 1575 N N . PHE A 1 204 ? 13.434 0.777 -7.667 1.00 53.41 204 PHE A N 1
ATOM 1576 C CA . PHE A 1 204 ? 13.262 0.256 -9.031 1.00 53.41 204 PHE A CA 1
ATOM 1577 C C . PHE A 1 204 ? 14.301 0.814 -10.002 1.00 53.41 204 PHE A C 1
ATOM 1579 O O . PHE A 1 204 ? 14.730 0.091 -10.896 1.00 53.41 204 PHE A O 1
ATOM 1586 N N . TYR A 1 205 ? 14.749 2.055 -9.800 1.00 50.38 205 TYR A N 1
ATOM 1587 C CA . TYR A 1 205 ? 15.882 2.595 -10.544 1.00 50.38 205 TYR A CA 1
ATOM 1588 C C . TYR A 1 205 ? 17.177 1.870 -10.161 1.00 50.38 205 TYR A C 1
ATOM 1590 O O . TYR A 1 205 ? 17.847 1.334 -11.031 1.00 50.38 205 TYR A O 1
ATOM 1598 N N . GLU A 1 206 ? 17.496 1.741 -8.872 1.00 45.47 206 GLU A N 1
ATOM 1599 C CA . GLU A 1 206 ? 18.687 1.020 -8.411 1.00 45.47 206 GLU A CA 1
ATOM 1600 C C . GLU A 1 206 ? 18.658 -0.472 -8.762 1.00 45.47 206 GLU A C 1
ATOM 1602 O O . GLU A 1 206 ? 19.692 -1.011 -9.116 1.00 45.47 206 GLU A O 1
ATOM 1607 N N . ALA A 1 207 ? 17.513 -1.153 -8.731 1.00 50.34 207 ALA A N 1
ATOM 1608 C CA . ALA A 1 207 ? 17.391 -2.554 -9.134 1.00 50.34 207 ALA A CA 1
ATOM 1609 C C . ALA A 1 207 ? 17.498 -2.723 -10.651 1.00 50.34 207 ALA A C 1
ATOM 1611 O O . ALA A 1 207 ? 18.109 -3.693 -11.094 1.00 50.34 207 ALA A O 1
ATOM 1612 N N . ALA A 1 208 ? 16.960 -1.774 -11.433 1.00 48.47 208 ALA A N 1
ATOM 1613 C CA . ALA A 1 208 ? 17.265 -1.705 -12.854 1.00 48.47 208 ALA A CA 1
ATOM 1614 C C . ALA A 1 208 ? 18.784 -1.602 -13.017 1.00 48.47 208 ALA A C 1
ATOM 1616 O O . ALA A 1 208 ? 19.359 -2.461 -13.662 1.00 48.47 208 ALA A O 1
ATOM 1617 N N . LEU A 1 209 ? 19.441 -0.675 -12.314 1.00 41.31 209 LEU A N 1
ATOM 1618 C CA . LEU A 1 209 ? 20.866 -0.336 -12.423 1.00 41.31 209 LEU A CA 1
ATOM 1619 C C . LEU A 1 209 ? 21.865 -1.326 -11.804 1.00 41.31 209 LEU A C 1
ATOM 1621 O O . LEU A 1 209 ? 22.993 -1.418 -12.275 1.00 41.31 209 LEU A O 1
ATOM 1625 N N . LEU A 1 210 ? 21.502 -2.082 -10.770 1.00 42.47 210 LEU A N 1
ATOM 1626 C CA . LEU A 1 210 ? 22.370 -3.076 -10.123 1.00 42.47 210 LEU A CA 1
ATOM 1627 C C . LEU A 1 210 ? 22.520 -4.344 -10.982 1.00 42.47 210 LEU A C 1
ATOM 1629 O O . LEU A 1 210 ? 23.383 -5.175 -10.699 1.00 42.47 210 LEU A O 1
ATOM 1633 N N . GLY A 1 211 ? 21.742 -4.457 -12.066 1.00 42.19 211 GLY A N 1
ATOM 1634 C CA . GLY A 1 211 ? 22.008 -5.355 -13.190 1.00 42.19 211 GLY A CA 1
ATOM 1635 C C . GLY A 1 211 ? 22.943 -4.777 -14.266 1.00 42.19 211 GLY A C 1
ATOM 1636 O O . GLY A 1 211 ? 23.342 -5.512 -15.170 1.00 42.19 211 GLY A O 1
ATOM 1637 N N . TYR A 1 212 ? 23.332 -3.495 -14.203 1.00 45.34 212 TYR A N 1
ATOM 1638 C CA . TYR A 1 212 ? 24.025 -2.830 -15.315 1.00 45.34 212 TYR A CA 1
ATOM 1639 C C . TYR A 1 212 ? 25.534 -3.042 -15.303 1.00 45.34 212 TYR A C 1
ATOM 1641 O O . TYR A 1 212 ? 26.335 -2.219 -14.859 1.00 45.34 212 TYR A O 1
ATOM 1649 N N . GLY A 1 213 ? 25.888 -4.156 -15.934 1.00 37.66 213 GLY A N 1
ATOM 1650 C CA . GLY A 1 213 ? 27.045 -4.279 -16.813 1.00 37.66 213 GLY A CA 1
ATOM 1651 C C . GLY A 1 213 ? 26.770 -5.181 -18.029 1.00 37.66 213 GLY A C 1
ATOM 1652 O O . GLY A 1 213 ? 27.731 -5.681 -18.610 1.00 37.66 213 GLY A O 1
ATOM 1653 N N . GLY A 1 214 ? 25.504 -5.456 -18.391 1.00 55.78 214 GLY A N 1
ATOM 1654 C CA . GLY A 1 214 ? 25.149 -6.436 -19.431 1.00 55.78 214 GLY A CA 1
ATOM 1655 C C . GLY A 1 214 ? 23.658 -6.499 -19.814 1.00 55.78 214 GLY A C 1
ATOM 1656 O O . GLY A 1 214 ? 22.902 -5.591 -19.491 1.00 55.78 214 GLY A O 1
ATOM 1657 N N . ASP A 1 215 ? 23.288 -7.574 -20.528 1.00 55.41 215 ASP A N 1
ATOM 1658 C CA . ASP A 1 215 ? 21.975 -7.874 -21.140 1.00 55.41 215 ASP A CA 1
ATOM 1659 C C . ASP A 1 215 ? 20.780 -7.709 -20.174 1.00 55.41 215 ASP A C 1
ATOM 1661 O O . ASP A 1 215 ? 20.597 -8.487 -19.231 1.00 55.41 215 ASP A O 1
ATOM 1665 N N . GLU A 1 216 ? 19.967 -6.685 -20.444 1.00 53.22 216 GLU A N 1
ATOM 1666 C CA . GLU A 1 216 ? 18.804 -6.264 -19.654 1.00 53.22 216 GLU A CA 1
ATOM 1667 C C . GLU A 1 216 ? 17.730 -7.356 -19.538 1.00 53.22 216 GLU A C 1
ATOM 1669 O O . GLU A 1 216 ? 17.078 -7.488 -18.499 1.00 53.22 216 GLU A O 1
ATOM 1674 N N . GLU A 1 217 ? 17.557 -8.176 -20.579 1.00 53.69 217 GLU A N 1
ATOM 1675 C CA . GLU A 1 217 ? 16.581 -9.266 -20.584 1.00 53.69 217 GLU A CA 1
ATOM 1676 C C . GLU A 1 217 ? 17.039 -10.393 -19.644 1.00 53.69 217 GLU A C 1
ATOM 1678 O O . GLU A 1 217 ? 16.255 -10.924 -18.852 1.00 53.69 217 GLU A O 1
ATOM 1683 N N . ALA A 1 218 ? 18.339 -10.698 -19.643 1.00 51.78 218 ALA A N 1
ATOM 1684 C CA . ALA A 1 218 ? 18.926 -11.742 -18.809 1.00 51.78 218 ALA A CA 1
ATOM 1685 C C . ALA A 1 218 ? 18.940 -11.387 -17.311 1.00 51.78 218 ALA A C 1
ATOM 1687 O O . ALA A 1 218 ? 18.661 -12.250 -16.471 1.00 51.78 218 ALA A O 1
ATOM 1688 N N . ALA A 1 219 ? 19.235 -10.131 -16.958 1.00 46.88 219 ALA A N 1
ATOM 1689 C CA . ALA A 1 219 ? 19.221 -9.667 -15.568 1.00 46.88 219 ALA A CA 1
ATOM 1690 C C . ALA A 1 219 ? 17.821 -9.794 -14.948 1.00 46.88 219 ALA A C 1
ATOM 1692 O O . ALA A 1 219 ? 17.672 -10.255 -13.815 1.00 46.88 219 ALA A O 1
ATOM 1693 N N . TRP A 1 220 ? 16.784 -9.483 -15.724 1.00 51.06 220 TRP A N 1
ATOM 1694 C CA . TRP A 1 220 ? 15.404 -9.601 -15.271 1.00 51.06 220 TRP A CA 1
ATOM 1695 C C . TRP A 1 220 ? 14.860 -11.007 -15.231 1.00 51.06 220 TRP A C 1
ATOM 1697 O O . TRP A 1 220 ? 14.206 -11.351 -14.248 1.00 51.06 220 TRP A O 1
ATOM 1707 N N . LEU A 1 221 ? 15.191 -11.848 -16.206 1.00 55.50 221 LEU A N 1
ATOM 1708 C CA . LEU A 1 221 ? 14.892 -13.273 -16.104 1.00 55.50 221 LEU A CA 1
ATOM 1709 C C . LEU A 1 221 ? 15.551 -13.882 -14.861 1.00 55.50 221 LEU A C 1
ATOM 1711 O O . LEU A 1 221 ? 14.938 -14.711 -14.190 1.00 55.50 221 LEU A O 1
ATOM 1715 N N . LYS A 1 222 ? 16.757 -13.425 -14.498 1.00 51.56 222 LYS A N 1
ATOM 1716 C CA . LYS A 1 222 ? 17.432 -13.839 -13.265 1.00 51.56 222 LYS A CA 1
ATOM 1717 C C . LYS A 1 222 ? 16.718 -13.331 -12.011 1.00 51.56 222 LYS A C 1
ATOM 1719 O O . LYS A 1 222 ? 16.426 -14.143 -11.146 1.00 51.56 222 LYS A O 1
ATOM 1724 N N . THR A 1 223 ? 16.392 -12.043 -11.895 1.00 48.16 223 THR A N 1
ATOM 1725 C CA . THR A 1 223 ? 15.654 -11.522 -10.724 1.00 48.16 223 THR A CA 1
ATOM 1726 C C . THR A 1 223 ? 14.274 -12.163 -10.591 1.00 48.16 223 THR A C 1
ATOM 1728 O O . THR A 1 223 ? 13.857 -12.495 -9.486 1.00 48.16 223 THR A O 1
ATOM 1731 N N . GLN A 1 224 ? 13.578 -12.392 -11.707 1.00 52.03 224 GLN A N 1
ATOM 1732 C CA . GLN A 1 224 ? 12.312 -13.118 -11.741 1.00 52.03 224 GLN A CA 1
ATOM 1733 C C . GLN A 1 224 ? 12.501 -14.568 -11.274 1.00 52.03 224 GLN A C 1
ATOM 1735 O O . GLN A 1 224 ? 11.712 -15.058 -10.469 1.00 52.03 224 GLN A O 1
ATOM 1740 N N . ALA A 1 225 ? 13.552 -15.254 -11.734 1.00 53.91 225 ALA A N 1
ATOM 1741 C CA . ALA A 1 225 ? 13.885 -16.606 -11.294 1.00 53.91 225 ALA A CA 1
ATOM 1742 C C . ALA A 1 225 ? 14.254 -16.661 -9.803 1.00 53.91 225 ALA A C 1
ATOM 1744 O O . ALA A 1 225 ? 13.773 -17.550 -9.104 1.00 53.91 225 ALA A O 1
ATOM 1745 N N . ASP A 1 226 ? 15.034 -15.698 -9.309 1.00 46.06 226 ASP A N 1
ATOM 1746 C CA . ASP A 1 226 ? 15.448 -15.586 -7.908 1.00 46.06 226 ASP A CA 1
ATOM 1747 C C . ASP A 1 226 ? 14.238 -15.291 -7.005 1.00 46.06 226 ASP A C 1
ATOM 1749 O O . ASP A 1 226 ? 14.039 -15.974 -6.002 1.00 46.06 226 ASP A O 1
ATOM 1753 N N . ALA A 1 227 ? 13.365 -14.353 -7.392 1.00 45.00 227 ALA A N 1
ATOM 1754 C CA . ALA A 1 227 ? 12.123 -14.052 -6.677 1.00 45.00 227 ALA A CA 1
ATOM 1755 C C . ALA A 1 227 ? 11.170 -15.258 -6.664 1.00 45.00 227 ALA A C 1
ATOM 1757 O O . ALA A 1 227 ? 10.616 -15.607 -5.622 1.00 45.00 227 ALA A O 1
ATOM 1758 N N . ASN A 1 228 ? 11.020 -15.942 -7.802 1.00 48.31 228 ASN A N 1
ATOM 1759 C CA . ASN A 1 228 ? 10.244 -17.179 -7.894 1.00 48.31 228 ASN A CA 1
ATOM 1760 C C . ASN A 1 228 ? 10.845 -18.308 -7.046 1.00 48.31 228 ASN A C 1
ATOM 1762 O O . ASN A 1 228 ? 10.100 -19.102 -6.473 1.00 48.31 228 ASN A O 1
ATOM 1766 N N . GLY A 1 229 ? 12.173 -18.392 -6.960 1.00 51.94 229 GLY A N 1
ATOM 1767 C CA . GLY A 1 229 ? 12.889 -19.340 -6.111 1.00 51.94 229 GLY A CA 1
ATOM 1768 C C . GLY A 1 229 ? 12.668 -19.063 -4.627 1.00 51.94 229 GLY A C 1
ATOM 1769 O O . GLY A 1 229 ? 12.282 -19.972 -3.893 1.00 51.94 229 GLY A O 1
ATOM 1770 N N . GLN A 1 230 ? 12.828 -17.808 -4.203 1.00 40.97 230 GLN A N 1
ATOM 1771 C CA . GLN A 1 230 ? 12.605 -17.388 -2.820 1.00 40.97 230 GLN A CA 1
ATOM 1772 C C . GLN A 1 230 ? 11.154 -17.620 -2.390 1.00 40.97 230 GLN A C 1
ATOM 1774 O O . GLN A 1 230 ? 10.917 -18.203 -1.340 1.00 40.97 230 GLN A O 1
ATOM 1779 N N . MET A 1 231 ? 10.178 -17.276 -3.236 1.00 46.31 231 MET A N 1
ATOM 1780 C CA . MET A 1 231 ? 8.766 -17.551 -2.951 1.00 46.31 231 MET A CA 1
ATOM 1781 C C . MET A 1 231 ? 8.478 -19.038 -2.740 1.00 46.31 231 MET A C 1
ATOM 1783 O O . MET A 1 231 ? 7.722 -19.395 -1.839 1.00 46.31 231 MET A O 1
ATOM 1787 N N . LYS A 1 232 ? 9.054 -19.917 -3.571 1.00 54.97 232 LYS A N 1
ATOM 1788 C CA . LYS A 1 232 ? 8.896 -21.369 -3.399 1.00 54.97 232 LYS A CA 1
ATOM 1789 C C . LYS A 1 232 ? 9.492 -21.831 -2.075 1.00 54.97 232 LYS A C 1
ATOM 1791 O O . LYS A 1 232 ? 8.835 -22.577 -1.358 1.00 54.97 232 LYS A O 1
ATOM 1796 N N . TYR A 1 233 ? 10.683 -21.339 -1.741 1.00 46.28 233 TYR A N 1
ATOM 1797 C CA . TYR A 1 233 ? 11.333 -21.628 -0.469 1.00 46.28 233 TYR A CA 1
ATOM 1798 C C . TYR A 1 233 ? 10.486 -21.165 0.724 1.00 46.28 233 TYR A C 1
ATOM 1800 O O . TYR A 1 233 ? 10.286 -21.933 1.658 1.00 46.28 233 TYR A O 1
ATOM 1808 N N . ASP A 1 234 ? 9.933 -19.951 0.682 1.00 40.88 234 ASP A N 1
ATOM 1809 C CA . ASP A 1 234 ? 9.115 -19.405 1.769 1.00 40.88 234 ASP A CA 1
ATOM 1810 C C . ASP A 1 234 ? 7.815 -20.204 1.954 1.00 40.88 234 ASP A C 1
ATOM 1812 O O . ASP A 1 234 ? 7.414 -20.493 3.082 1.00 40.88 234 ASP A O 1
ATOM 1816 N N . VAL A 1 235 ? 7.175 -20.628 0.858 1.00 46.88 235 VAL A N 1
ATOM 1817 C CA . VAL A 1 235 ? 5.994 -2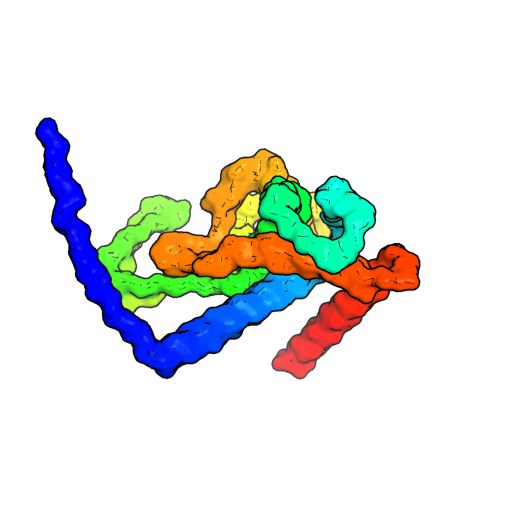1.506 0.901 1.00 46.88 235 VAL A CA 1
ATOM 1818 C C . VAL A 1 235 ? 6.343 -22.880 1.482 1.00 46.88 235 VAL A C 1
ATOM 1820 O O . VAL A 1 235 ? 5.610 -23.387 2.333 1.00 46.88 235 VAL A O 1
ATOM 1823 N N . GLU A 1 236 ? 7.459 -23.485 1.072 1.00 55.22 236 GLU A N 1
ATOM 1824 C CA . GLU A 1 236 ? 7.931 -24.770 1.608 1.00 55.22 236 GLU A CA 1
ATOM 1825 C C . GLU A 1 236 ? 8.291 -24.668 3.096 1.00 55.22 236 GLU A C 1
ATOM 1827 O O . GLU A 1 236 ? 7.872 -25.507 3.893 1.00 55.22 236 GLU A O 1
ATOM 1832 N N . PHE A 1 237 ? 8.992 -23.605 3.494 1.00 35.09 237 PHE A N 1
ATOM 1833 C CA . PHE A 1 237 ? 9.349 -23.328 4.882 1.00 35.09 237 PHE A CA 1
ATOM 1834 C C . PHE A 1 237 ? 8.110 -23.162 5.770 1.00 35.09 237 PHE A C 1
ATOM 1836 O O . PHE A 1 237 ? 8.035 -23.753 6.846 1.00 35.09 237 PHE A O 1
ATOM 1843 N N . LEU A 1 238 ? 7.104 -22.414 5.308 1.00 35.47 238 LEU A N 1
ATOM 1844 C CA . LEU A 1 238 ? 5.841 -22.252 6.030 1.00 35.47 238 LEU A CA 1
ATOM 1845 C C . LEU A 1 238 ? 5.057 -23.567 6.124 1.00 35.47 238 LEU A C 1
ATOM 1847 O O . LEU A 1 238 ? 4.435 -23.824 7.148 1.00 35.47 238 LEU A O 1
ATOM 1851 N N . THR A 1 239 ? 5.128 -24.422 5.102 1.00 46.31 239 THR A N 1
ATOM 1852 C CA . THR A 1 239 ? 4.478 -25.745 5.109 1.00 46.31 239 THR A CA 1
ATOM 1853 C C . THR A 1 239 ? 5.158 -26.721 6.076 1.00 46.31 239 THR A C 1
ATOM 1855 O O . THR A 1 239 ? 4.504 -27.619 6.582 1.00 46.31 239 THR A O 1
ATOM 1858 N N . LEU A 1 240 ? 6.451 -26.543 6.372 1.00 44.03 240 LEU A N 1
ATOM 1859 C CA . LEU A 1 240 ? 7.185 -27.333 7.372 1.00 44.03 240 LEU A CA 1
ATOM 1860 C C . LEU A 1 240 ? 6.933 -26.879 8.820 1.00 44.03 240 LEU A C 1
ATOM 1862 O O . LEU A 1 240 ? 7.292 -27.593 9.756 1.00 44.03 240 LEU A O 1
ATOM 1866 N N . MET A 1 241 ? 6.357 -25.689 9.011 1.00 36.19 241 MET A N 1
ATOM 1867 C CA . MET A 1 241 ? 6.033 -25.129 10.329 1.00 36.19 241 MET A CA 1
ATOM 1868 C C . MET A 1 241 ? 4.596 -25.429 10.796 1.00 36.19 241 MET A C 1
ATOM 1870 O O . MET A 1 241 ? 4.237 -25.041 11.911 1.00 36.19 241 MET A O 1
ATOM 1874 N N . TYR A 1 242 ? 3.800 -26.130 9.982 1.00 38.41 242 TYR A N 1
ATOM 1875 C CA . TYR A 1 242 ? 2.450 -26.620 10.289 1.00 38.41 242 TYR A CA 1
ATOM 1876 C C . TYR A 1 242 ? 2.349 -28.131 10.061 1.00 38.41 242 TYR A C 1
ATOM 1878 O O . TYR A 1 242 ? 1.470 -28.747 10.706 1.00 38.41 242 TYR A O 1
#

pLDDT: mean 73.57, std 18.84, range [26.47, 98.0]

Mean predicted aligned error: 11.88 Å

Secondary structure (DSSP, 8-state):
-PPP---------PPPPHHHHHHHHHHHHHHHHHHHHHHHHHHHHHHHH-HHHHHHHHHHHHHHHTT--TTSPPPHHHHHHHHHSHHHHHHHHHHHHS-S--EEEEE-SS-EEEE-TTS-EEEEPTT-EEEEEHHHHHT-TTTSPPP----GGGGSTT--GGGG--THHHHH-TTHHHH--TT--STT--GGGTHHHHHHHHHHHHHHHTTTTS-HHHHHHHHHHHHHHHHHHHHHHHHHT-

Foldseek 3Di:
DDPDPDPDPPPPPDDDPPVVVVVVVVVVCVVCVVQLVVLLLLLLQLCLVVVVLVVVLVVQCCVLVPPDDLPDDRDPVSLVSCCLDSVVLSSLLSCLQCLVCQKDKDFAQAFDWDADPVRDIDTDHHRDIDIDGQNCLSVPCVLLPADPDPDPLVPDPPRRCSNRRDSVCSVVDVCSVVSHQSQHDDPNGNPCPVVSSVVSSSVVSVLQVVLPPDDSVVSSVVSSVVSVVVVVVVVVVVVVVD

Nearest PDB structures (foldseek):
  6n6q-assembly3_C  TM=8.522E-01  e=1.111E-05  Mycobacterium phage Adler
  6n6q-assembly1_A  TM=8.453E-01  e=1.004E-05  Mycobacterium phage Adler
  6a17-assembly1_A  TM=8.348E-01  e=1.363E-05  Arabidopsis thaliana

Radius of gyration: 22.08 Å; Cα contacts (8 Å, |Δi|>4): 193; chains: 1; bounding box: 55×70×48 Å

Sequence (242 aa):
MIASANNAPQIGSRPLPEGSVLENIFFSLMAGHETLSNSLAFAVMLLAIHPEHQAKVHKELDRVLGDRPSNSWISESEYHGLNSGYLGAVLKEVLRMYNVVQFTFRITVAPTTVINSKGKSHTIPTSTTCPIDVAAAMQNPKVWKPLEVSDGRRGEPNHSPVVDFNTTRWLDDTNANEKCFPFGRGPWQCPGGFSNRGYIGTYFYEAALLGYGGDEEAAWLKTQADANGQMKYDVEFLTLMY